Protein AF-A0A957LAL0-F1 (afdb_monomer)

Structure (mmCIF, N/CA/C/O backbone):
data_AF-A0A957LAL0-F1
#
_entry.id   AF-A0A957LAL0-F1
#
loop_
_atom_site.group_PDB
_atom_site.id
_atom_site.type_symbol
_atom_site.label_atom_id
_atom_site.label_alt_id
_atom_site.label_comp_id
_atom_site.label_asym_id
_atom_site.label_entity_id
_atom_site.label_seq_id
_atom_site.pdbx_PDB_ins_code
_atom_site.Cartn_x
_atom_site.Cartn_y
_atom_site.Cartn_z
_atom_site.occupancy
_atom_site.B_iso_or_equiv
_atom_site.auth_seq_id
_atom_site.auth_comp_id
_atom_site.auth_asym_id
_atom_site.auth_atom_id
_atom_site.pdbx_PDB_model_num
ATOM 1 N N . MET A 1 1 ? -12.249 -24.755 -11.167 1.00 63.69 1 MET A N 1
ATOM 2 C CA . MET A 1 1 ? -13.504 -24.025 -11.478 1.00 63.69 1 MET A CA 1
ATOM 3 C C . MET A 1 1 ? -13.591 -22.673 -10.771 1.00 63.69 1 MET A C 1
ATOM 5 O O . MET A 1 1 ? -13.976 -21.711 -11.420 1.00 63.69 1 MET A O 1
ATOM 9 N N . SER A 1 2 ? -13.193 -22.556 -9.497 1.00 78.25 2 SER A N 1
ATOM 10 C CA . SER A 1 2 ? -13.124 -21.271 -8.771 1.00 78.25 2 SER A CA 1
ATOM 11 C C . SER A 1 2 ? -12.153 -20.257 -9.392 1.00 78.25 2 SER A C 1
ATOM 13 O O . SER A 1 2 ? -12.502 -19.089 -9.528 1.00 78.25 2 SER A O 1
ATOM 15 N N . GLU A 1 3 ? -10.967 -20.696 -9.824 1.00 82.75 3 GLU A N 1
ATOM 16 C CA . GLU A 1 3 ? -9.965 -19.814 -10.447 1.00 82.75 3 GLU A CA 1
ATOM 17 C C . GLU A 1 3 ? -10.467 -19.182 -11.749 1.00 82.75 3 GLU A C 1
ATOM 19 O O . GLU A 1 3 ? -10.353 -17.976 -11.936 1.00 82.75 3 GLU A O 1
ATOM 24 N N . THR A 1 4 ? -11.106 -19.968 -12.619 1.00 87.44 4 THR A N 1
ATOM 25 C CA . THR A 1 4 ? -11.645 -19.484 -13.899 1.00 87.44 4 THR A CA 1
ATOM 26 C C . THR A 1 4 ? -12.719 -18.415 -13.692 1.00 87.44 4 THR A C 1
ATOM 28 O O . THR A 1 4 ? -12.719 -17.398 -14.381 1.00 87.44 4 THR A O 1
ATOM 31 N N . ILE A 1 5 ? -13.602 -18.608 -12.707 1.00 89.94 5 ILE A N 1
ATOM 32 C CA . ILE A 1 5 ? -14.638 -17.627 -12.354 1.00 89.94 5 ILE A CA 1
ATOM 33 C C . ILE A 1 5 ? -13.990 -16.340 -11.830 1.00 89.94 5 ILE A C 1
ATOM 35 O O . ILE A 1 5 ? -14.382 -15.251 -12.242 1.00 89.94 5 ILE A O 1
ATOM 39 N N . GLY A 1 6 ? -12.968 -16.451 -10.974 1.00 86.81 6 GLY A N 1
ATOM 40 C CA . GLY A 1 6 ? -12.226 -15.298 -10.459 1.00 86.81 6 GLY A CA 1
ATOM 41 C C . GLY A 1 6 ? -11.552 -14.482 -11.564 1.00 86.81 6 GLY A C 1
ATOM 42 O O . GLY A 1 6 ? -11.643 -13.256 -11.557 1.00 86.81 6 GLY A O 1
ATOM 43 N N . VAL A 1 7 ? -10.951 -15.150 -12.551 1.00 89.88 7 VAL A N 1
ATOM 44 C CA . VAL A 1 7 ? -10.330 -14.491 -13.712 1.00 89.88 7 VAL A CA 1
ATOM 45 C C . VAL A 1 7 ? -11.374 -13.761 -14.562 1.00 89.88 7 VAL A C 1
ATOM 47 O O . VAL A 1 7 ? -11.157 -12.608 -14.927 1.00 89.88 7 VAL A O 1
ATOM 50 N N . ILE A 1 8 ? -12.525 -14.385 -14.834 1.00 92.38 8 ILE A N 1
ATOM 51 C CA . ILE A 1 8 ? -13.606 -13.775 -15.631 1.00 92.38 8 ILE A CA 1
ATOM 52 C C . ILE A 1 8 ? -14.188 -12.548 -14.919 1.00 92.38 8 ILE A C 1
ATOM 54 O O . ILE A 1 8 ? -14.365 -11.495 -15.533 1.00 92.38 8 ILE A O 1
ATOM 58 N N . VAL A 1 9 ? -14.455 -12.663 -13.615 1.00 89.56 9 VAL A N 1
ATOM 59 C CA . VAL A 1 9 ? -14.964 -11.550 -12.803 1.00 89.56 9 VAL A CA 1
ATOM 60 C C . VAL A 1 9 ? -13.931 -10.429 -12.712 1.00 89.56 9 VAL A C 1
ATOM 62 O O . VAL A 1 9 ? -14.289 -9.262 -12.870 1.00 89.56 9 VAL A O 1
ATOM 65 N N . GLY A 1 10 ? -12.656 -10.770 -12.507 1.00 86.50 10 GLY A N 1
ATOM 66 C CA . GLY A 1 10 ? -11.553 -9.812 -12.481 1.00 86.50 10 GLY A CA 1
ATOM 67 C C . GLY A 1 10 ? -11.445 -9.036 -13.790 1.00 86.50 10 GLY A C 1
ATOM 68 O O . GLY A 1 10 ? -11.438 -7.809 -13.768 1.00 86.50 10 GLY A O 1
ATOM 69 N N . LEU A 1 11 ? -11.470 -9.735 -14.927 1.00 89.19 11 LEU A N 1
ATOM 70 C CA . LEU A 1 11 ? -11.440 -9.128 -16.257 1.00 89.19 11 LEU A CA 1
ATOM 71 C C . LEU A 1 11 ? -12.626 -8.175 -16.479 1.00 89.19 11 LEU A C 1
ATOM 73 O O . LEU A 1 11 ? -12.432 -7.043 -16.923 1.00 89.19 11 LEU A O 1
ATOM 77 N N . PHE A 1 12 ? -13.842 -8.597 -16.120 1.00 90.31 12 PHE A N 1
ATOM 78 C CA . PHE A 1 12 ? -15.033 -7.750 -16.215 1.00 90.31 12 PHE A CA 1
ATOM 79 C C . PHE A 1 12 ? -14.906 -6.477 -15.361 1.00 90.31 12 PHE A C 1
ATOM 81 O O . PHE A 1 12 ? -15.192 -5.376 -15.842 1.00 90.31 12 PHE A O 1
ATOM 88 N N . LEU A 1 13 ? -14.429 -6.602 -14.118 1.00 86.62 13 LEU A N 1
ATOM 89 C CA . LEU A 1 13 ? -14.209 -5.459 -13.228 1.00 86.62 13 LEU A CA 1
ATOM 90 C C . LEU A 1 13 ? -13.129 -4.515 -13.767 1.00 86.62 13 LEU A C 1
ATOM 92 O O . LEU A 1 13 ? -13.318 -3.299 -13.730 1.00 86.62 13 LEU A O 1
ATOM 96 N N . THR A 1 14 ? -12.029 -5.048 -14.304 1.00 87.94 14 THR A N 1
ATOM 97 C CA . THR A 1 14 ? -10.964 -4.250 -14.925 1.00 87.94 14 THR A CA 1
ATOM 98 C C . THR A 1 14 ? -11.507 -3.429 -16.092 1.00 87.94 14 THR A C 1
ATOM 100 O O . THR A 1 14 ? -11.259 -2.225 -16.143 1.00 87.94 14 THR A O 1
ATOM 103 N N . VAL A 1 15 ? -12.310 -4.028 -16.978 1.00 86.94 15 VAL A N 1
ATOM 104 C CA . VAL A 1 15 ? -12.972 -3.302 -18.078 1.00 86.94 15 VAL A CA 1
ATOM 105 C C . VAL A 1 15 ? -13.895 -2.202 -17.541 1.00 86.94 15 VAL A C 1
ATOM 107 O O . VAL A 1 15 ? -13.859 -1.074 -18.036 1.00 86.94 15 VAL A O 1
ATOM 110 N N . CYS A 1 16 ? -14.677 -2.484 -16.494 1.00 85.62 16 CYS A N 1
ATOM 111 C CA . CYS A 1 16 ? -15.557 -1.483 -15.886 1.00 85.62 16 CYS A CA 1
ATOM 112 C C . CYS A 1 16 ? -14.782 -0.284 -15.314 1.00 85.62 16 CYS A C 1
ATOM 114 O O . CYS A 1 16 ? -15.214 0.856 -15.486 1.00 85.62 16 CYS A O 1
ATOM 116 N N . VAL A 1 17 ? -13.631 -0.517 -14.674 1.00 85.88 17 VAL A N 1
ATOM 117 C CA . VAL A 1 17 ? -12.770 0.554 -14.141 1.00 85.88 17 VAL A CA 1
ATOM 118 C C . VAL A 1 17 ? -12.117 1.353 -15.275 1.00 85.88 17 VAL A C 1
ATOM 120 O O . VAL A 1 17 ? -12.155 2.583 -15.256 1.00 85.88 17 VAL A O 1
ATOM 123 N N . TYR A 1 18 ? -11.582 0.680 -16.299 1.00 84.19 18 TYR A N 1
ATOM 124 C CA . TYR A 1 18 ? -10.955 1.337 -17.455 1.00 84.19 18 TYR A CA 1
ATOM 125 C C . TYR A 1 18 ? -11.940 2.125 -18.328 1.00 84.19 18 TYR A C 1
ATOM 127 O O . TYR A 1 18 ? -11.529 3.058 -19.021 1.00 84.19 18 TYR A O 1
ATOM 135 N N . SER A 1 19 ? -13.245 1.835 -18.244 1.00 85.12 19 SER A N 1
ATOM 136 C CA . SER A 1 19 ? -14.289 2.624 -18.911 1.00 85.12 19 SER A CA 1
ATOM 137 C C . SER A 1 19 ? -14.293 4.105 -18.500 1.00 85.12 19 SER A C 1
ATOM 139 O O . SER A 1 19 ? -14.928 4.901 -19.191 1.00 85.12 19 SER A O 1
ATOM 141 N N . TYR A 1 20 ? -13.587 4.492 -17.431 1.00 78.44 20 TYR A N 1
ATOM 142 C CA . TYR A 1 20 ? -13.367 5.892 -17.060 1.00 78.44 20 TYR A CA 1
ATOM 143 C C . TYR A 1 20 ? -12.755 6.739 -18.193 1.00 78.44 20 TYR A C 1
ATOM 145 O O . TYR A 1 20 ? -13.098 7.911 -18.338 1.00 78.44 20 TYR A O 1
ATOM 153 N N . ILE A 1 21 ? -11.894 6.148 -19.033 1.00 79.50 21 ILE A N 1
ATOM 154 C CA . ILE A 1 21 ? -11.199 6.858 -20.125 1.00 79.50 21 ILE A CA 1
ATOM 155 C C . ILE A 1 21 ? -12.188 7.403 -21.172 1.00 79.50 21 ILE A C 1
ATOM 157 O O . ILE A 1 21 ? -11.937 8.436 -21.787 1.00 79.50 21 ILE A O 1
ATOM 161 N N . PHE A 1 22 ? -13.341 6.752 -21.341 1.00 73.19 22 PHE A N 1
ATOM 162 C CA . PHE A 1 22 ? -14.325 7.070 -22.379 1.00 73.19 22 PHE A CA 1
ATOM 163 C C . PHE A 1 22 ? -15.436 8.035 -21.923 1.00 73.19 22 PHE A C 1
ATOM 165 O O . PHE A 1 22 ? -16.456 8.121 -22.606 1.00 73.19 22 PHE A O 1
ATOM 172 N N . LYS A 1 23 ? -15.217 8.802 -20.834 1.00 62.94 23 LYS A N 1
ATOM 173 C CA . LYS A 1 23 ? -16.186 9.714 -20.172 1.00 62.94 23 LYS A CA 1
ATOM 174 C C . LYS A 1 23 ? -17.152 8.977 -19.225 1.00 62.94 23 LYS A C 1
ATOM 176 O O . LYS A 1 23 ? -17.329 7.771 -19.338 1.00 62.94 23 LYS A O 1
ATOM 181 N N . ASP A 1 24 ? -17.747 9.711 -18.273 1.00 61.75 24 ASP A N 1
ATOM 182 C CA . ASP A 1 24 ? -18.631 9.232 -17.187 1.00 61.75 24 ASP A CA 1
ATOM 183 C C . ASP A 1 24 ? -19.653 8.163 -17.628 1.00 61.75 24 ASP A C 1
ATOM 185 O O . ASP A 1 24 ? -20.775 8.474 -18.033 1.00 61.75 24 ASP A O 1
ATOM 189 N N . ASN A 1 25 ? -19.280 6.888 -17.508 1.00 77.69 25 ASN A N 1
ATOM 190 C CA . ASN A 1 25 ? -20.104 5.765 -17.940 1.00 77.69 25 ASN A CA 1
ATOM 191 C C . ASN A 1 25 ? -20.719 5.032 -16.737 1.00 77.69 25 ASN A C 1
ATOM 193 O O . ASN A 1 25 ? -20.126 4.967 -15.654 1.00 77.69 25 ASN A O 1
ATOM 197 N N . VAL A 1 26 ? -21.911 4.451 -16.912 1.00 82.19 26 VAL A N 1
ATOM 198 C CA . VAL A 1 26 ? -22.643 3.759 -15.827 1.00 82.19 26 VAL A CA 1
ATOM 199 C C . VAL A 1 26 ? -21.832 2.584 -15.268 1.00 82.19 26 VAL A C 1
ATOM 201 O O . VAL A 1 26 ? -21.840 2.356 -14.059 1.00 82.19 26 VAL A O 1
ATOM 204 N N . LEU A 1 27 ? -21.064 1.899 -16.122 1.00 82.75 27 LEU A N 1
ATOM 205 C CA . LEU A 1 27 ? -20.169 0.804 -15.729 1.00 82.75 27 LEU A CA 1
ATOM 206 C C . LEU A 1 27 ? -19.092 1.245 -14.731 1.00 82.75 27 LEU A C 1
ATOM 208 O O . LEU A 1 27 ? -18.849 0.555 -13.742 1.00 82.75 27 LEU A O 1
ATOM 212 N N . TYR A 1 28 ? -18.480 2.409 -14.951 1.00 84.44 28 TYR A N 1
ATOM 213 C CA . TYR A 1 28 ? -17.475 2.948 -14.036 1.00 84.44 28 TYR A CA 1
ATOM 214 C C . TYR A 1 28 ? -18.092 3.296 -12.676 1.00 84.44 28 TYR A C 1
ATOM 216 O O . TYR A 1 28 ? -17.565 2.916 -11.627 1.00 84.44 28 TYR A O 1
ATOM 224 N N . LYS A 1 29 ? -19.264 3.947 -12.682 1.00 84.12 29 LYS A N 1
ATOM 225 C CA . LYS A 1 29 ? -19.997 4.258 -11.445 1.00 84.12 29 LYS A CA 1
ATOM 226 C C . LYS A 1 29 ? -20.367 2.984 -10.691 1.00 84.12 29 LYS A C 1
ATOM 228 O O . LYS A 1 29 ? -20.181 2.941 -9.478 1.00 84.12 29 LYS A O 1
ATOM 233 N N . PHE A 1 30 ? -20.835 1.948 -11.384 1.00 88.69 30 PHE A N 1
ATOM 234 C CA . PHE A 1 30 ? -21.124 0.650 -10.778 1.00 88.69 30 PHE A CA 1
ATOM 235 C C . PHE A 1 30 ? -19.886 0.043 -10.105 1.00 88.69 30 PHE A C 1
ATOM 237 O O . PHE A 1 30 ? -19.964 -0.335 -8.937 1.00 88.69 30 PHE A O 1
ATOM 244 N N . ALA A 1 31 ? -18.737 0.024 -10.789 1.00 87.19 31 ALA A N 1
ATOM 245 C CA . ALA A 1 31 ? -17.493 -0.512 -10.235 1.00 87.19 31 ALA A CA 1
ATOM 246 C C . ALA A 1 31 ? -17.067 0.210 -8.947 1.00 87.19 31 ALA A C 1
ATOM 248 O O . ALA A 1 31 ? -16.691 -0.443 -7.975 1.00 87.19 31 ALA A O 1
ATOM 249 N N . ILE A 1 32 ? -17.190 1.540 -8.898 1.00 86.38 32 ILE A N 1
ATOM 250 C CA . ILE A 1 32 ? -16.883 2.315 -7.687 1.00 86.38 32 ILE A CA 1
ATOM 251 C C . ILE A 1 32 ? -17.848 1.994 -6.548 1.00 86.38 32 ILE A C 1
ATOM 253 O O . ILE A 1 32 ? -17.404 1.765 -5.424 1.00 86.38 32 ILE A O 1
ATOM 257 N N . HIS A 1 33 ? -19.157 1.966 -6.808 1.00 89.88 33 HIS A N 1
ATOM 258 C CA . HIS A 1 33 ? -20.137 1.662 -5.761 1.00 89.88 33 HIS A CA 1
ATOM 259 C C . HIS A 1 33 ? -19.957 0.241 -5.228 1.00 89.88 33 HIS A C 1
ATOM 261 O O . HIS A 1 33 ? -20.053 0.027 -4.021 1.00 89.88 33 HIS A O 1
ATOM 267 N N . LEU A 1 34 ? -19.636 -0.713 -6.105 1.00 92.56 34 LEU A N 1
ATOM 268 C CA . LEU A 1 34 ? -19.313 -2.080 -5.716 1.00 92.56 34 LEU A CA 1
ATOM 269 C C . LEU A 1 34 ? -18.046 -2.118 -4.855 1.00 92.56 34 LEU A C 1
ATOM 271 O O . LEU A 1 34 ? -18.075 -2.693 -3.772 1.00 92.56 34 LEU A O 1
ATOM 275 N N . LEU A 1 35 ? -16.962 -1.464 -5.279 1.00 88.00 35 LEU A N 1
ATOM 276 C CA . LEU A 1 35 ? -15.701 -1.415 -4.532 1.00 88.00 35 LEU A CA 1
ATOM 277 C C . LEU A 1 35 ? -15.889 -0.831 -3.124 1.00 88.00 35 LEU A C 1
ATOM 279 O O . LEU A 1 35 ? -15.443 -1.419 -2.133 1.00 88.00 35 LEU A O 1
ATOM 283 N N . VAL A 1 36 ? -16.561 0.319 -3.034 1.00 88.81 36 VAL A N 1
ATOM 284 C CA . VAL A 1 36 ? -16.830 1.006 -1.764 1.00 88.81 36 VAL A CA 1
ATOM 285 C C . VAL A 1 36 ? -17.784 0.179 -0.900 1.00 88.81 36 VAL A C 1
ATOM 287 O O . VAL A 1 36 ? -17.533 0.013 0.293 1.00 88.81 36 VAL A O 1
ATOM 290 N N . GLY A 1 37 ? -18.834 -0.394 -1.492 1.00 91.75 37 GLY A N 1
ATOM 291 C CA . GLY A 1 37 ? -19.802 -1.242 -0.799 1.00 91.75 37 GLY A CA 1
ATOM 292 C C . GLY A 1 37 ? -19.176 -2.509 -0.217 1.00 91.75 37 GLY A C 1
ATOM 293 O O . GLY A 1 37 ? -19.388 -2.808 0.956 1.00 91.75 37 GLY A O 1
ATOM 294 N N . VAL A 1 38 ? -18.349 -3.217 -0.992 1.00 92.25 38 VAL A N 1
ATOM 295 C CA . VAL A 1 38 ? -17.642 -4.426 -0.534 1.00 92.25 38 VAL A CA 1
ATOM 296 C C . VAL A 1 38 ? -16.642 -4.085 0.568 1.00 92.25 38 VAL A C 1
ATOM 298 O O . VAL A 1 38 ? -16.571 -4.793 1.570 1.00 92.25 38 VAL A O 1
ATOM 301 N N . SER A 1 39 ? -15.921 -2.970 0.433 1.00 84.56 39 SER A N 1
ATOM 302 C CA . SER A 1 39 ? -14.978 -2.501 1.455 1.00 84.56 39 SER A CA 1
ATOM 303 C C . SER A 1 39 ? -15.692 -2.148 2.768 1.00 84.56 39 SER A C 1
ATOM 305 O O . SER A 1 39 ? -15.247 -2.554 3.844 1.00 84.56 39 SER A O 1
ATOM 307 N N . ALA A 1 40 ? -16.836 -1.459 2.695 1.00 84.94 40 ALA A N 1
ATOM 308 C CA . ALA A 1 40 ? -17.665 -1.142 3.858 1.00 84.94 40 ALA A CA 1
ATOM 309 C C . ALA A 1 40 ? -18.275 -2.401 4.498 1.00 84.94 40 ALA A C 1
ATOM 311 O O . ALA A 1 40 ? -18.259 -2.537 5.721 1.00 84.94 40 ALA A O 1
ATOM 312 N N . ALA A 1 41 ? -18.763 -3.345 3.688 1.00 89.50 41 ALA A N 1
ATOM 313 C CA . ALA A 1 41 ? -19.303 -4.615 4.166 1.00 89.50 41 ALA A CA 1
ATOM 314 C C . ALA A 1 41 ? -18.229 -5.460 4.866 1.00 89.50 41 ALA A C 1
ATOM 316 O O . ALA A 1 41 ? -18.469 -5.971 5.959 1.00 89.50 41 ALA A O 1
ATOM 317 N N . TYR A 1 42 ? -17.029 -5.559 4.287 1.00 87.62 42 TYR A N 1
ATOM 318 C CA . TYR A 1 42 ? -15.902 -6.251 4.908 1.00 87.62 42 TYR A CA 1
ATOM 319 C C . TYR A 1 42 ? -15.541 -5.624 6.259 1.00 87.62 42 TYR A C 1
ATOM 321 O O . TYR A 1 42 ? -15.464 -6.332 7.264 1.00 87.62 42 TYR A O 1
ATOM 329 N N . ALA A 1 43 ? -15.404 -4.295 6.313 1.00 79.12 43 ALA A N 1
ATOM 330 C CA . ALA A 1 43 ? -15.141 -3.583 7.560 1.00 79.12 43 ALA A CA 1
ATOM 331 C C . ALA A 1 43 ? -16.237 -3.843 8.610 1.00 79.12 43 ALA A C 1
ATOM 333 O O . ALA A 1 43 ? -15.923 -4.132 9.765 1.00 79.12 43 ALA A O 1
ATOM 334 N N . ALA A 1 44 ? -17.513 -3.815 8.214 1.00 80.25 44 ALA A N 1
ATOM 335 C CA . ALA A 1 44 ? -18.633 -4.113 9.103 1.00 80.25 44 ALA A CA 1
ATOM 336 C C . ALA A 1 44 ? -18.561 -5.545 9.658 1.00 80.25 44 ALA A C 1
ATOM 338 O O . ALA A 1 44 ? -18.702 -5.743 10.864 1.00 80.25 44 ALA A O 1
ATOM 339 N N . VAL A 1 45 ? -18.281 -6.541 8.813 1.00 87.50 45 VAL A N 1
ATOM 340 C CA . VAL A 1 45 ? -18.133 -7.943 9.241 1.00 87.50 45 VAL A CA 1
ATOM 341 C C . VAL A 1 45 ? -16.967 -8.106 10.213 1.00 87.50 45 VAL A C 1
ATOM 343 O O . VAL A 1 45 ? -17.114 -8.794 11.225 1.00 87.50 45 VAL A O 1
ATOM 346 N N . VAL A 1 46 ? -15.831 -7.457 9.946 1.00 83.00 46 VAL A N 1
ATOM 347 C CA . VAL A 1 46 ? -14.670 -7.470 10.847 1.00 83.00 46 VAL A CA 1
ATOM 348 C C . VAL A 1 46 ? -15.028 -6.852 12.196 1.00 83.00 46 VAL A C 1
ATOM 350 O O . VAL A 1 46 ? -14.722 -7.441 13.226 1.00 83.00 46 VAL A O 1
ATOM 353 N N . VAL A 1 47 ? -15.732 -5.719 12.230 1.00 77.50 47 VAL A N 1
ATOM 354 C CA . VAL A 1 47 ? -16.175 -5.109 13.496 1.00 77.50 47 VAL A CA 1
ATOM 355 C C . VAL A 1 47 ? -17.138 -6.032 14.245 1.00 77.50 47 VAL A C 1
ATOM 357 O O . VAL A 1 47 ? -16.982 -6.247 15.448 1.00 77.50 47 VAL A O 1
ATOM 360 N N . VAL A 1 48 ? -18.105 -6.632 13.549 1.00 78.31 48 VAL A N 1
ATOM 361 C CA . VAL A 1 48 ? -19.068 -7.547 14.174 1.00 78.31 48 VAL A CA 1
ATOM 362 C C . VAL A 1 48 ? -18.364 -8.770 14.763 1.00 78.31 48 VAL A C 1
ATOM 364 O O . VAL A 1 48 ? -18.629 -9.128 15.908 1.00 78.31 48 VAL A O 1
ATOM 367 N N . ARG A 1 49 ? -17.446 -9.399 14.023 1.00 81.81 49 ARG A N 1
ATOM 368 C CA . ARG A 1 49 ? -16.766 -10.627 14.468 1.00 81.81 49 ARG A CA 1
ATOM 369 C C . ARG A 1 49 ? -15.638 -10.383 15.462 1.00 81.81 49 ARG A C 1
ATOM 371 O O . ARG A 1 49 ? -15.481 -11.180 16.378 1.00 81.81 49 ARG A O 1
ATOM 378 N N . SER A 1 50 ? -14.863 -9.320 15.288 1.00 76.38 50 SER A N 1
ATOM 379 C CA . SER A 1 50 ? -13.654 -9.073 16.083 1.00 76.38 50 SER A CA 1
ATOM 380 C C . SER A 1 50 ? -13.900 -8.169 17.288 1.00 76.38 50 SER A C 1
ATOM 382 O O . SER A 1 50 ? -13.104 -8.192 18.221 1.00 76.38 50 SER A O 1
ATOM 384 N N . VAL A 1 51 ? -14.980 -7.379 17.289 1.00 72.81 51 VAL A N 1
ATOM 385 C CA . VAL A 1 51 ? -15.283 -6.433 18.376 1.00 72.81 51 VAL A CA 1
ATOM 386 C C . VAL A 1 51 ? -16.597 -6.790 19.064 1.00 72.81 51 VAL A C 1
ATOM 388 O O . VAL A 1 51 ? -16.604 -7.065 20.261 1.00 72.81 51 VAL A O 1
ATOM 391 N N . ILE A 1 52 ? -17.708 -6.826 18.322 1.00 71.50 52 ILE A N 1
ATOM 392 C CA . ILE A 1 52 ? -19.049 -6.974 18.915 1.00 71.50 52 ILE A CA 1
ATOM 393 C C . ILE A 1 52 ? -19.272 -8.391 19.461 1.00 71.50 52 ILE A C 1
ATOM 395 O O . ILE A 1 52 ? -19.719 -8.544 20.595 1.00 71.50 52 ILE A O 1
ATOM 399 N N . GLY A 1 53 ? -18.932 -9.428 18.691 1.00 75.75 53 GLY A N 1
ATOM 400 C CA . GLY A 1 53 ? -19.084 -10.829 19.097 1.00 75.75 53 GLY A CA 1
ATOM 401 C C . GLY A 1 53 ? -18.369 -11.147 20.417 1.00 75.75 53 GLY A C 1
ATOM 402 O O . GLY A 1 53 ? -19.025 -11.598 21.360 1.00 75.75 53 GLY A O 1
ATOM 403 N N . PRO A 1 54 ? -17.060 -10.850 20.539 1.00 70.56 54 PRO A N 1
ATOM 404 C CA . PRO A 1 54 ? -16.326 -11.012 21.787 1.00 70.56 54 PRO A CA 1
ATOM 405 C C . PRO A 1 54 ? -16.886 -10.147 22.918 1.00 70.56 54 PRO A C 1
ATOM 407 O O . PRO A 1 54 ? -16.964 -10.625 24.045 1.00 70.56 54 PRO A O 1
ATOM 410 N N . ALA A 1 55 ? -17.307 -8.904 22.660 1.00 68.75 55 ALA A N 1
ATOM 411 C CA . ALA A 1 55 ? -17.860 -8.034 23.701 1.00 68.75 55 ALA A CA 1
ATOM 412 C C . ALA A 1 55 ? -19.147 -8.609 24.324 1.00 68.75 55 ALA A C 1
ATOM 414 O O . ALA A 1 55 ? -19.290 -8.626 25.547 1.00 68.75 55 ALA A O 1
ATOM 415 N N . ILE A 1 56 ? -20.051 -9.150 23.499 1.00 66.81 56 ILE A N 1
ATOM 416 C CA . ILE A 1 56 ? -21.297 -9.782 23.962 1.00 66.81 56 ILE A CA 1
ATOM 417 C C . ILE A 1 56 ? -20.999 -11.083 24.716 1.00 66.81 56 ILE A C 1
ATOM 419 O O . ILE A 1 56 ? -21.563 -11.318 25.784 1.00 66.81 56 ILE A O 1
ATOM 423 N N . PHE A 1 57 ? -20.087 -11.914 24.201 1.00 67.38 57 PHE A N 1
ATOM 424 C CA . PHE A 1 57 ? -19.726 -13.180 24.845 1.00 67.38 57 PHE A CA 1
ATOM 425 C C . PHE A 1 57 ? -19.050 -12.966 26.208 1.00 67.38 57 PHE A C 1
ATOM 427 O O . PHE A 1 57 ? -19.386 -13.645 27.175 1.00 67.38 57 PHE A O 1
ATOM 434 N N . ASN A 1 58 ? -18.163 -11.972 26.318 1.00 67.06 58 ASN A N 1
ATOM 435 C CA . ASN A 1 58 ? -17.524 -11.594 27.584 1.00 67.06 58 ASN A CA 1
ATOM 436 C C . ASN A 1 58 ? -18.498 -10.944 28.583 1.00 67.06 58 ASN A C 1
ATOM 438 O O . ASN A 1 58 ? -18.253 -10.983 29.783 1.00 67.06 58 ASN A O 1
ATOM 442 N N . LEU A 1 59 ? -19.601 -10.350 28.116 1.00 62.53 59 LEU A N 1
ATOM 443 C CA . LEU A 1 59 ? -20.658 -9.833 28.991 1.00 62.53 59 LEU A CA 1
ATOM 444 C C . LEU A 1 59 ? -21.580 -10.956 29.503 1.00 62.53 59 LEU A C 1
ATOM 446 O O . LEU A 1 59 ? -22.101 -10.867 30.612 1.00 62.53 59 LEU A O 1
ATOM 450 N N . ALA A 1 60 ? -21.765 -12.014 28.706 1.00 66.94 60 ALA A N 1
ATOM 451 C CA . ALA A 1 60 ? -22.601 -13.169 29.038 1.00 66.94 60 ALA A CA 1
ATOM 452 C C . ALA A 1 60 ? -21.868 -14.254 29.858 1.00 66.94 60 ALA A C 1
ATOM 454 O O . ALA A 1 60 ? -22.513 -15.012 30.584 1.00 66.94 60 ALA A O 1
ATOM 455 N N . GLY A 1 61 ? -20.536 -14.342 29.761 1.00 58.41 61 GLY A N 1
ATOM 456 C CA . GLY A 1 61 ? -19.706 -15.345 30.437 1.00 58.41 61 GLY A CA 1
ATOM 457 C C . GLY A 1 61 ? -18.762 -14.739 31.478 1.00 58.41 61 GLY A C 1
ATOM 458 O O . GLY A 1 61 ? -18.009 -13.820 31.185 1.00 58.41 61 GLY A O 1
ATOM 459 N N . LYS A 1 62 ? -18.772 -15.289 32.700 1.00 55.38 62 LYS A N 1
ATOM 460 C CA . LYS A 1 62 ? -17.930 -14.904 33.848 1.00 55.38 62 LYS A CA 1
ATOM 461 C C . LYS A 1 62 ? -16.419 -14.999 33.551 1.00 55.38 62 LYS A C 1
ATOM 463 O O . LYS A 1 62 ? -15.785 -15.987 33.914 1.00 55.38 62 LYS A O 1
ATOM 468 N N . ALA A 1 63 ? -15.824 -13.960 32.973 1.00 52.22 63 ALA A N 1
ATOM 469 C CA . ALA A 1 63 ? -14.379 -13.736 32.986 1.00 52.22 63 ALA A CA 1
ATOM 470 C C . ALA A 1 63 ? -14.067 -12.457 33.791 1.00 52.22 63 ALA A C 1
ATOM 472 O O . ALA A 1 63 ? -14.703 -11.430 33.562 1.00 52.22 63 ALA A O 1
ATOM 473 N N . PRO A 1 64 ? -13.088 -12.465 34.718 1.00 54.88 64 PRO A N 1
ATOM 474 C CA . PRO A 1 64 ? -12.762 -11.310 35.561 1.00 54.88 64 PRO A CA 1
ATOM 475 C C . PRO A 1 64 ? -11.948 -10.228 34.826 1.00 54.88 64 PRO A C 1
ATOM 477 O O . PRO A 1 64 ? -11.339 -9.372 35.464 1.00 54.88 64 PRO A O 1
ATOM 480 N N . VAL A 1 65 ? -11.907 -10.243 33.490 1.00 52.75 65 VAL A N 1
ATOM 481 C CA . VAL A 1 65 ? -11.113 -9.292 32.710 1.00 52.75 65 VAL A CA 1
ATOM 482 C C . VAL A 1 65 ? -12.005 -8.149 32.233 1.00 52.75 65 VAL A C 1
ATOM 484 O O . VAL A 1 65 ? -12.624 -8.196 31.177 1.00 52.75 65 VAL A O 1
ATOM 487 N N . ASN A 1 66 ? -12.019 -7.102 33.057 1.00 57.91 66 ASN A N 1
ATOM 488 C CA . ASN A 1 66 ? -12.271 -5.708 32.700 1.00 57.91 66 ASN A CA 1
ATOM 489 C C . ASN A 1 66 ? -13.536 -5.426 31.875 1.00 57.91 66 ASN A C 1
ATOM 491 O O . ASN A 1 66 ? -13.475 -5.140 30.676 1.00 57.91 66 ASN A O 1
ATOM 495 N N . LEU A 1 67 ? -14.664 -5.307 32.586 1.00 53.25 67 LEU A N 1
ATOM 496 C CA . LEU A 1 67 ? -15.896 -4.656 32.116 1.00 53.25 67 LEU A CA 1
ATOM 497 C C . LEU A 1 67 ? -15.623 -3.357 31.321 1.00 53.25 67 LEU A C 1
ATOM 499 O O . LEU A 1 67 ? -16.308 -3.070 30.344 1.00 53.25 67 LEU A O 1
ATOM 503 N N . ALA A 1 68 ? -14.591 -2.595 31.703 1.00 55.62 68 ALA A N 1
ATOM 504 C CA . ALA A 1 68 ? -14.196 -1.339 31.066 1.00 55.62 68 ALA A CA 1
ATOM 505 C C . ALA A 1 68 ? -13.778 -1.475 29.586 1.00 55.62 68 ALA A C 1
ATOM 507 O O . ALA A 1 68 ? -14.082 -0.591 28.788 1.00 55.62 68 ALA A O 1
ATOM 508 N N . ILE A 1 69 ? -13.117 -2.574 29.199 1.00 56.59 69 ILE A N 1
ATOM 509 C CA . ILE A 1 69 ? -12.658 -2.794 27.813 1.00 56.59 69 ILE A CA 1
ATOM 510 C C . ILE A 1 69 ? -13.814 -3.306 26.939 1.00 56.59 69 ILE A C 1
ATOM 512 O O . ILE A 1 69 ? -13.912 -2.932 25.773 1.00 56.59 69 ILE A O 1
ATOM 516 N N . SER A 1 70 ? -14.731 -4.095 27.514 1.00 57.09 70 SER A N 1
ATOM 517 C CA . SER A 1 70 ? -15.924 -4.596 26.813 1.00 57.09 70 SER A CA 1
ATOM 518 C C . SER A 1 70 ? -16.980 -3.503 26.581 1.00 57.09 70 SER A C 1
ATOM 520 O O . SER A 1 70 ? -17.633 -3.471 25.538 1.00 57.09 70 SER A O 1
ATOM 522 N N . LEU A 1 71 ? -17.118 -2.551 27.515 1.00 58.25 71 LEU A N 1
ATOM 523 C CA . LEU A 1 71 ? -18.044 -1.422 27.363 1.00 58.25 71 LEU A CA 1
ATOM 524 C C . LEU A 1 71 ? -17.531 -0.343 26.404 1.00 58.25 71 LEU A C 1
ATOM 526 O O . LEU A 1 71 ? -18.350 0.345 25.802 1.00 58.25 71 LEU A O 1
ATOM 530 N N . ALA A 1 72 ? -16.214 -0.187 26.237 1.00 64.75 72 ALA A N 1
ATOM 531 C CA . ALA A 1 72 ? -15.622 0.866 25.411 1.00 64.75 72 ALA A CA 1
ATOM 532 C C . ALA A 1 72 ? -16.188 0.951 23.971 1.00 64.75 72 ALA A C 1
ATOM 534 O O . ALA A 1 72 ? -16.586 2.048 23.574 1.00 64.75 72 ALA A O 1
ATOM 535 N N . PRO A 1 73 ? -16.305 -0.143 23.186 1.00 60.75 73 PRO A N 1
ATOM 536 C CA . PRO A 1 73 ? -16.854 -0.069 21.828 1.00 60.75 73 PRO A CA 1
ATOM 537 C C . PRO A 1 73 ? -18.363 0.222 21.792 1.00 60.75 73 PRO A C 1
ATOM 539 O O . PRO A 1 73 ? -18.825 0.934 20.901 1.00 60.75 73 PRO A O 1
ATOM 542 N N . ILE A 1 74 ? -19.129 -0.261 22.776 1.00 62.7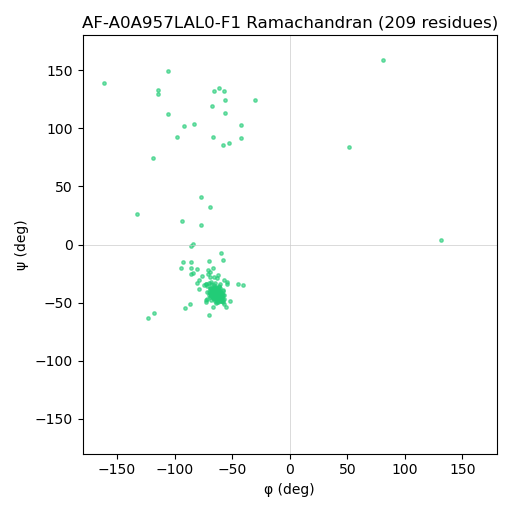2 74 ILE A N 1
ATOM 543 C CA . ILE A 1 74 ? -20.573 0.012 22.891 1.00 62.72 74 ILE A CA 1
ATOM 544 C C . ILE A 1 74 ? -20.799 1.478 23.276 1.00 62.72 74 ILE A C 1
ATOM 546 O O . ILE A 1 74 ? -21.659 2.146 22.701 1.00 62.72 74 ILE A O 1
ATOM 550 N N . PHE A 1 75 ? -19.984 2.004 24.193 1.00 62.19 75 PHE A N 1
ATOM 551 C CA . PHE A 1 75 ? -20.027 3.402 24.605 1.00 62.19 75 PHE A CA 1
ATOM 552 C C . PHE A 1 75 ? -19.641 4.326 23.447 1.00 62.19 75 PHE A C 1
ATOM 554 O O . PHE A 1 75 ? -20.342 5.301 23.207 1.00 62.19 75 PHE A O 1
ATOM 561 N N . LEU A 1 76 ? -18.598 4.000 22.674 1.00 58.16 76 LEU A N 1
ATOM 562 C CA . LEU A 1 76 ? -18.187 4.786 21.504 1.00 58.16 76 LEU A CA 1
ATOM 563 C C . LEU A 1 76 ? -19.260 4.783 20.396 1.00 58.16 76 LEU A C 1
ATOM 565 O O . LEU A 1 76 ? -19.526 5.825 19.797 1.00 58.16 76 LEU A O 1
ATOM 569 N N . GLY A 1 77 ? -19.901 3.632 20.153 1.00 62.84 77 GLY A N 1
ATOM 570 C CA . GLY A 1 77 ? -20.982 3.484 19.172 1.00 62.84 77 GLY A CA 1
ATOM 571 C C . GLY A 1 77 ? -22.264 4.224 19.566 1.00 62.84 77 GLY A C 1
ATOM 572 O O . GLY A 1 77 ? -22.839 4.942 18.747 1.00 62.84 77 GLY A O 1
ATOM 573 N N . LEU A 1 78 ? -22.675 4.129 20.834 1.00 60.16 78 LEU A N 1
ATOM 574 C CA . LEU A 1 78 ? -23.823 4.870 21.369 1.00 60.16 78 LEU A CA 1
ATOM 575 C C . LEU A 1 78 ? -23.561 6.381 21.372 1.00 60.16 78 LEU A C 1
ATOM 577 O O . LEU A 1 78 ? -24.444 7.186 21.080 1.00 60.16 78 LEU A O 1
ATOM 581 N N . PHE A 1 79 ? -22.320 6.765 21.653 1.00 56.91 79 PHE A N 1
ATOM 582 C CA . PHE A 1 79 ? -21.902 8.152 21.705 1.00 56.91 79 PHE A CA 1
ATOM 583 C C . PHE A 1 79 ? -21.849 8.816 20.307 1.00 56.91 79 PHE A C 1
ATOM 585 O O . PHE A 1 79 ? -22.065 10.024 20.176 1.00 56.91 79 PHE A O 1
ATOM 592 N N . LEU A 1 80 ? -21.662 8.030 19.241 1.00 56.31 80 LEU A N 1
ATOM 593 C CA . LEU A 1 80 ? -21.712 8.490 17.847 1.00 56.31 80 LEU A CA 1
ATOM 594 C C . LEU A 1 80 ? -23.149 8.627 17.297 1.00 56.31 80 LEU A C 1
ATOM 596 O O . LEU A 1 80 ? -23.371 9.395 16.361 1.00 56.31 80 LEU A O 1
ATOM 600 N N . LEU A 1 81 ? -24.127 7.949 17.909 1.00 59.50 81 LEU A N 1
ATOM 601 C CA . LEU A 1 81 ? -25.558 8.005 17.561 1.00 59.50 81 LEU A CA 1
ATOM 602 C C . LEU A 1 81 ? -26.321 9.189 18.189 1.00 59.50 81 LEU A C 1
ATOM 604 O O . LEU A 1 81 ? -27.524 9.337 17.967 1.00 59.50 81 LEU A O 1
ATOM 608 N N . LEU A 1 82 ? -25.655 10.051 18.966 1.00 58.00 82 LEU A N 1
ATOM 609 C CA . LEU A 1 82 ? -26.310 11.175 19.639 1.00 58.00 82 LEU A CA 1
ATOM 610 C C . LEU A 1 82 ? -26.853 12.227 18.641 1.00 58.00 82 LEU A C 1
ATOM 612 O O . LEU A 1 82 ? -26.117 12.680 17.756 1.00 58.00 82 LEU A O 1
ATOM 616 N N . PRO A 1 83 ? -28.116 12.685 18.798 1.00 53.69 83 PRO A N 1
ATOM 617 C CA . PRO A 1 83 ? -28.757 13.621 17.877 1.00 53.69 83 PRO A CA 1
ATOM 618 C C . PRO A 1 83 ? -27.978 14.929 17.702 1.00 53.69 83 PRO A C 1
ATOM 620 O O . PRO A 1 83 ? -27.624 15.615 18.663 1.00 53.69 83 PRO A O 1
ATOM 623 N N . ARG A 1 84 ? -27.785 15.327 16.438 1.00 53.00 84 ARG A N 1
ATOM 624 C CA . ARG A 1 84 ? -26.996 16.491 15.984 1.00 53.00 84 ARG A CA 1
ATOM 625 C C . ARG A 1 84 ? -27.469 17.859 16.523 1.00 53.00 84 ARG A C 1
ATOM 627 O O . ARG A 1 84 ? -26.772 18.849 16.326 1.00 53.00 84 ARG A O 1
ATOM 634 N N . HIS A 1 85 ? -28.612 17.926 17.209 1.00 50.09 85 HIS A N 1
ATOM 635 C CA . HIS A 1 85 ? -29.354 19.163 17.479 1.00 50.09 85 HIS A CA 1
ATOM 636 C C . HIS A 1 85 ? -28.902 19.949 18.738 1.00 50.09 85 HIS A C 1
ATOM 638 O O . HIS A 1 85 ? -29.237 21.124 18.880 1.00 50.09 85 HIS A O 1
ATOM 644 N N . ARG A 1 86 ? -28.127 19.381 19.673 1.00 53.50 86 ARG A N 1
ATOM 645 C CA . ARG A 1 86 ? -27.747 20.093 20.918 1.00 53.50 86 ARG A CA 1
ATOM 646 C C . ARG A 1 86 ? -26.283 20.556 20.899 1.00 53.50 86 ARG A C 1
ATOM 648 O O . ARG A 1 86 ? -25.370 19.744 21.003 1.00 53.50 86 ARG A O 1
ATOM 655 N N . SER A 1 87 ? -26.075 21.879 20.845 1.00 58.91 87 SER A N 1
ATOM 656 C CA . SER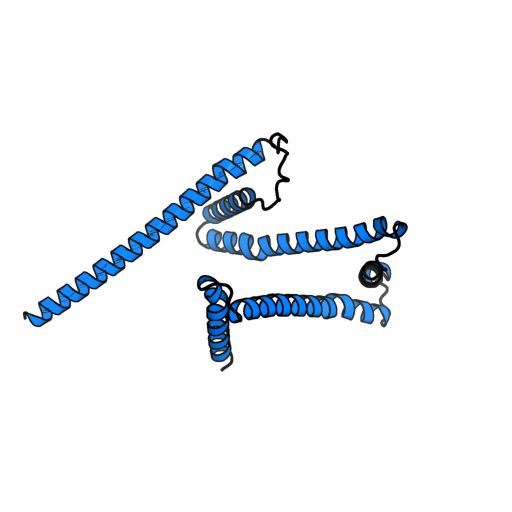 A 1 87 ? -24.754 22.546 20.795 1.00 58.91 87 SER A CA 1
ATOM 657 C C . SER A 1 87 ? -23.799 22.148 21.938 1.00 58.91 87 SER A C 1
ATOM 659 O O . SER A 1 87 ? -22.593 22.030 21.739 1.00 58.91 87 SER A O 1
ATOM 661 N N . SER A 1 88 ? -24.335 21.840 23.124 1.00 60.38 88 SER A N 1
ATOM 662 C CA . SER A 1 88 ? -23.546 21.453 24.305 1.00 60.38 88 SER A CA 1
ATOM 663 C C . SER A 1 88 ? -22.860 20.079 24.174 1.00 60.38 88 SER A C 1
ATOM 665 O O . SER A 1 88 ? -21.764 19.892 24.698 1.00 60.38 88 SER A O 1
ATOM 667 N N . LEU A 1 89 ? -23.418 19.141 23.393 1.00 57.41 89 LEU A N 1
ATOM 668 C CA . LEU A 1 89 ? -22.816 17.813 23.190 1.00 57.41 89 LEU A CA 1
ATOM 669 C C . LEU A 1 89 ? -21.763 17.784 22.069 1.00 57.41 89 LEU A C 1
ATOM 671 O O . LEU A 1 89 ? -21.130 16.752 21.839 1.00 57.41 89 LEU A O 1
ATOM 675 N N . ASN A 1 90 ? -21.519 18.912 21.394 1.00 59.47 90 ASN A N 1
ATOM 676 C CA . ASN A 1 90 ? -20.556 18.991 20.298 1.00 59.47 90 ASN A CA 1
ATOM 677 C C . ASN A 1 90 ? -19.126 18.658 20.738 1.00 59.47 90 ASN A C 1
ATOM 679 O O . ASN A 1 90 ? -18.409 18.033 19.966 1.00 59.47 90 ASN A O 1
ATOM 683 N N . LYS A 1 91 ? -18.707 19.038 21.954 1.00 66.19 91 LYS A N 1
ATOM 684 C CA . LYS A 1 91 ? -17.325 18.824 22.419 1.00 66.19 91 LYS A CA 1
ATOM 685 C C . LYS A 1 91 ? -17.025 17.343 22.628 1.00 66.19 91 LYS A C 1
ATOM 687 O O . LYS A 1 91 ? -16.011 16.854 22.146 1.00 66.19 91 LYS A O 1
ATOM 692 N N . VAL A 1 92 ? -17.956 16.627 23.256 1.00 63.00 92 VAL A N 1
ATOM 693 C CA . VAL A 1 92 ? -17.821 15.187 23.462 1.00 63.00 92 VAL A CA 1
ATOM 694 C C . VAL A 1 92 ? -17.968 14.476 22.104 1.00 63.00 92 VAL A C 1
ATOM 696 O O . VAL A 1 92 ? -17.112 13.663 21.767 1.00 63.00 92 VAL A O 1
ATOM 699 N N . ARG A 1 93 ? -18.940 14.863 21.246 1.00 59.22 93 ARG A N 1
ATOM 700 C CA . ARG A 1 93 ? -19.129 14.303 19.882 1.00 59.22 93 ARG A CA 1
ATOM 701 C C . ARG A 1 93 ? -17.875 14.451 19.026 1.00 59.22 93 ARG A C 1
ATOM 703 O O . ARG A 1 93 ? -17.479 13.515 18.337 1.00 59.22 93 ARG A O 1
ATOM 710 N N . ASN A 1 94 ? -17.249 15.622 19.085 1.00 69.75 94 ASN A N 1
ATOM 711 C CA . ASN A 1 94 ? -16.027 15.915 18.352 1.00 69.75 94 ASN A CA 1
ATOM 712 C C . ASN A 1 94 ? -14.856 15.047 18.829 1.00 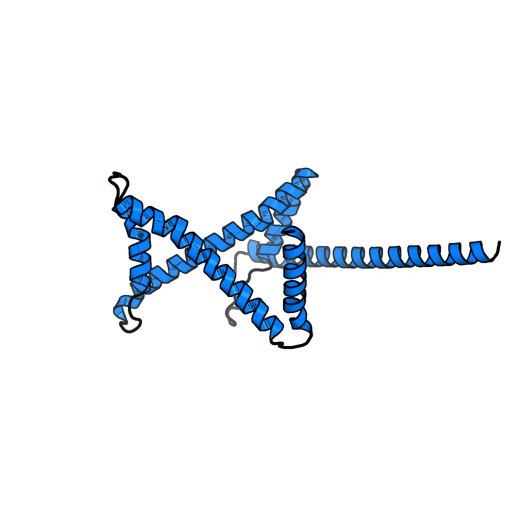69.75 94 ASN A C 1
ATOM 714 O O . ASN A 1 94 ? -14.056 14.634 18.001 1.00 69.75 94 ASN A O 1
ATOM 718 N N . SER A 1 95 ? -14.788 14.693 20.118 1.00 69.56 95 SER A N 1
ATOM 719 C CA . SER A 1 95 ? -13.817 13.710 20.612 1.00 69.56 95 SER A CA 1
ATOM 720 C C . SER A 1 95 ? -14.055 12.315 20.022 1.00 69.56 95 SER A C 1
ATOM 722 O O . SER A 1 95 ? -13.098 11.678 19.598 1.00 69.56 95 SER A O 1
ATOM 724 N N . GLY A 1 96 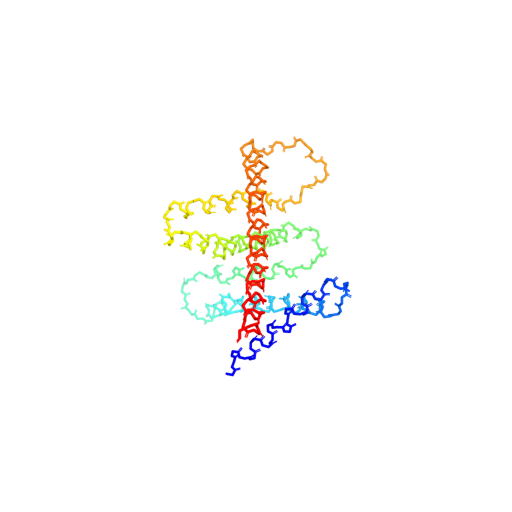? -15.309 11.860 19.908 1.00 69.50 96 GLY A N 1
ATOM 725 C CA . GLY A 1 96 ? -15.638 10.575 19.268 1.00 69.50 96 GLY A CA 1
ATOM 726 C C . GLY A 1 96 ? -15.260 10.528 17.782 1.00 69.50 96 GLY A C 1
ATOM 727 O O . GLY A 1 96 ? -14.643 9.569 17.323 1.00 69.50 96 GLY A O 1
ATOM 728 N N . VAL A 1 97 ? -15.553 11.599 17.039 1.00 69.44 97 VAL A N 1
ATOM 729 C CA . VAL A 1 97 ? -15.147 11.730 15.629 1.00 69.44 97 VAL A CA 1
ATOM 730 C C . VAL A 1 97 ? -13.625 11.841 15.497 1.00 69.44 97 VAL A C 1
ATOM 732 O O . VAL A 1 97 ? -13.053 11.207 14.617 1.00 69.44 97 VAL A O 1
ATOM 735 N N . ALA A 1 98 ? -12.950 12.580 16.382 1.00 75.38 98 ALA A N 1
ATOM 736 C CA . ALA A 1 98 ? -11.490 12.682 16.388 1.00 75.38 98 ALA A CA 1
ATOM 737 C C . ALA A 1 98 ? -10.819 11.328 16.664 1.00 75.38 98 ALA A C 1
ATOM 739 O O . ALA A 1 98 ? -9.826 11.005 16.018 1.00 75.38 98 ALA A O 1
ATOM 740 N N . ILE A 1 99 ? -11.384 10.513 17.562 1.00 73.94 99 ILE A N 1
ATOM 741 C CA . ILE A 1 99 ? -10.926 9.139 17.804 1.00 73.94 99 ILE A CA 1
ATOM 742 C C . ILE A 1 99 ? -11.142 8.279 16.554 1.00 73.94 99 ILE A C 1
ATOM 744 O O . ILE A 1 99 ? -10.218 7.584 16.144 1.00 73.94 99 ILE A O 1
ATOM 748 N N . LEU A 1 100 ? -12.307 8.356 15.901 1.00 72.31 100 LEU A N 1
ATOM 749 C CA . LEU A 1 100 ? -12.580 7.588 14.681 1.00 72.31 100 LEU A CA 1
ATOM 750 C C . LEU A 1 100 ? -11.625 7.964 13.536 1.00 72.31 100 LEU A C 1
ATOM 752 O O . LEU A 1 100 ? -11.086 7.084 12.869 1.00 72.31 100 LEU A O 1
ATOM 756 N N . VAL A 1 101 ? -11.379 9.261 13.337 1.00 75.31 101 VAL A N 1
ATOM 757 C CA . VAL A 1 101 ? -10.429 9.767 12.335 1.00 75.31 101 VAL A CA 1
ATOM 758 C C . VAL A 1 101 ? -8.995 9.386 12.702 1.00 75.31 101 VAL A C 1
ATOM 760 O O . VAL A 1 101 ? -8.244 8.967 11.827 1.00 75.31 101 VAL A O 1
ATOM 763 N N . GLY A 1 102 ? -8.618 9.468 13.980 1.00 81.00 102 GLY A N 1
ATOM 764 C CA . GLY A 1 102 ? -7.302 9.050 14.465 1.00 81.00 102 GLY A CA 1
ATOM 765 C C . GLY A 1 102 ? -7.049 7.556 14.255 1.00 81.00 102 GLY A C 1
ATOM 766 O O . GLY A 1 102 ? -6.002 7.181 13.732 1.00 81.00 102 GLY A O 1
ATOM 767 N N . ILE A 1 103 ? -8.028 6.705 14.581 1.00 80.88 103 ILE A N 1
ATOM 768 C CA . ILE A 1 103 ? -7.970 5.259 14.327 1.00 80.88 103 ILE A CA 1
ATOM 769 C C . ILE A 1 103 ? -7.927 4.989 12.820 1.00 80.88 103 ILE A C 1
ATOM 771 O O . ILE A 1 103 ? -7.091 4.210 12.374 1.00 80.88 103 ILE A O 1
ATOM 775 N N . GLY A 1 104 ? -8.765 5.655 12.021 1.00 79.00 104 GLY A N 1
ATOM 776 C CA . GLY A 1 104 ? -8.758 5.517 10.563 1.00 79.00 104 GLY A CA 1
ATOM 777 C C . GLY A 1 104 ? -7.411 5.895 9.941 1.00 79.00 104 GLY A C 1
ATOM 778 O O . GLY A 1 104 ? -6.887 5.154 9.111 1.00 79.00 104 GLY A O 1
ATOM 779 N N . ALA A 1 105 ? -6.806 6.996 10.394 1.00 81.00 105 ALA A N 1
ATOM 780 C CA . ALA A 1 105 ? -5.476 7.425 9.970 1.00 81.00 105 ALA A CA 1
ATOM 781 C C . ALA A 1 105 ? -4.386 6.429 10.396 1.00 81.00 105 ALA A C 1
ATOM 783 O O . ALA A 1 105 ? -3.507 6.111 9.596 1.00 81.00 105 ALA A O 1
ATOM 784 N N . ALA A 1 106 ? -4.461 5.895 11.619 1.00 83.38 106 ALA A N 1
ATOM 785 C CA . ALA A 1 106 ? -3.532 4.876 12.100 1.00 83.38 106 ALA A CA 1
ATOM 786 C C . ALA A 1 106 ? -3.644 3.573 11.292 1.00 83.38 106 ALA A C 1
ATOM 788 O O . ALA A 1 106 ? -2.626 3.033 10.865 1.00 83.38 106 ALA A O 1
ATOM 789 N N . VAL A 1 107 ? -4.862 3.095 11.018 1.00 83.88 107 VAL A N 1
ATOM 790 C CA . VAL A 1 107 ? -5.107 1.898 10.196 1.00 83.88 107 VAL A CA 1
ATOM 791 C C . VAL A 1 107 ? -4.604 2.105 8.769 1.00 83.88 107 VAL A C 1
ATOM 793 O O . VAL A 1 107 ? -3.947 1.218 8.231 1.00 83.88 107 VAL A O 1
ATOM 796 N N . ALA A 1 108 ? -4.845 3.273 8.169 1.00 81.75 108 ALA A N 1
ATOM 797 C CA . ALA A 1 108 ? -4.324 3.598 6.842 1.00 81.75 108 ALA A CA 1
ATOM 798 C C . ALA A 1 108 ? -2.786 3.625 6.816 1.00 81.75 108 ALA A C 1
ATOM 800 O O . ALA A 1 108 ? -2.178 3.076 5.900 1.00 81.75 108 ALA A O 1
ATOM 801 N N . LEU A 1 109 ? -2.150 4.210 7.836 1.00 84.00 109 LEU A N 1
ATOM 802 C CA . LEU A 1 109 ? -0.693 4.260 7.961 1.00 84.00 109 LEU A CA 1
ATOM 803 C C . LEU A 1 109 ? -0.086 2.863 8.146 1.00 84.00 109 LEU A C 1
ATOM 805 O O . LEU A 1 109 ? 0.863 2.512 7.448 1.00 84.00 109 LEU A O 1
ATOM 809 N N . ILE A 1 110 ? -0.655 2.041 9.031 1.00 85.75 110 ILE A N 1
ATOM 810 C CA . ILE A 1 110 ? -0.220 0.652 9.231 1.00 85.75 110 ILE A CA 1
ATOM 811 C C . ILE A 1 110 ? -0.442 -0.158 7.951 1.00 85.75 110 ILE A C 1
ATOM 813 O O . ILE A 1 110 ? 0.443 -0.907 7.547 1.00 85.75 110 ILE A O 1
ATOM 817 N N . GLY A 1 111 ? -1.580 0.029 7.278 1.00 84.94 111 GLY A N 1
ATOM 818 C CA . GLY A 1 111 ? -1.884 -0.604 5.997 1.00 84.94 111 GLY A CA 1
ATOM 819 C C . GLY A 1 111 ? -0.894 -0.215 4.900 1.00 84.94 111 GLY A C 1
ATOM 820 O O . GLY A 1 111 ? -0.454 -1.077 4.148 1.00 84.94 111 GLY A O 1
ATOM 821 N N . ALA A 1 112 ? -0.466 1.048 4.846 1.00 83.94 112 ALA A N 1
ATOM 822 C CA . ALA A 1 112 ? 0.581 1.487 3.930 1.00 83.94 112 ALA A CA 1
ATOM 823 C C . ALA A 1 112 ? 1.935 0.846 4.273 1.00 83.94 112 ALA A C 1
ATOM 825 O O . ALA A 1 112 ? 2.607 0.330 3.383 1.00 83.94 112 ALA A O 1
ATOM 826 N N . ILE A 1 113 ? 2.333 0.811 5.547 1.00 86.19 113 ILE A N 1
ATOM 827 C CA . ILE A 1 113 ? 3.607 0.203 5.961 1.00 86.19 113 ILE A CA 1
ATOM 828 C C . ILE A 1 113 ? 3.620 -1.303 5.670 1.00 86.19 113 ILE A C 1
ATOM 830 O O . ILE A 1 113 ? 4.547 -1.803 5.032 1.00 86.19 113 ILE A O 1
ATOM 834 N N . ALA A 1 114 ? 2.586 -2.022 6.102 1.00 87.44 114 ALA A N 1
ATOM 835 C CA . ALA A 1 114 ? 2.487 -3.468 5.944 1.00 87.44 114 ALA A CA 1
ATOM 836 C C . ALA A 1 114 ? 2.205 -3.889 4.496 1.00 87.44 114 ALA A C 1
ATOM 838 O O . ALA A 1 114 ? 2.697 -4.922 4.056 1.00 87.44 114 ALA A O 1
ATOM 839 N N . GLY A 1 115 ? 1.435 -3.095 3.752 1.00 84.75 115 GLY A N 1
ATOM 840 C CA . GLY A 1 115 ? 1.068 -3.387 2.369 1.00 84.75 115 GLY A CA 1
ATOM 841 C C . GLY A 1 115 ? 2.110 -2.951 1.340 1.00 84.75 115 GLY A C 1
ATOM 842 O O . GLY A 1 115 ? 2.149 -3.522 0.255 1.00 84.75 115 GLY A O 1
ATOM 843 N N . THR A 1 116 ? 2.955 -1.961 1.653 1.00 85.06 116 THR A N 1
ATOM 844 C CA . THR A 1 116 ? 3.940 -1.422 0.697 1.00 85.06 116 THR A CA 1
ATOM 845 C C . THR A 1 116 ? 5.372 -1.497 1.222 1.00 85.06 116 THR A C 1
ATOM 847 O O . THR A 1 116 ? 6.175 -2.236 0.660 1.00 85.06 116 THR A O 1
ATOM 850 N N . LEU A 1 117 ? 5.702 -0.802 2.316 1.00 84.38 117 LEU A N 1
ATOM 851 C CA . LEU A 1 117 ? 7.087 -0.647 2.779 1.00 84.38 117 LEU A CA 1
ATOM 852 C C . LEU A 1 117 ? 7.741 -1.974 3.179 1.00 84.38 117 LEU A C 1
ATOM 854 O O . LEU A 1 117 ? 8.877 -2.232 2.781 1.00 84.38 117 LEU A O 1
ATOM 858 N N . ILE A 1 118 ? 7.044 -2.825 3.937 1.00 87.12 118 ILE A N 1
ATOM 859 C CA . ILE A 1 118 ? 7.594 -4.114 4.383 1.00 87.12 118 ILE A CA 1
ATOM 860 C C . ILE A 1 118 ? 7.821 -5.059 3.188 1.00 87.12 118 ILE A C 1
ATOM 862 O O . ILE A 1 118 ? 8.959 -5.506 3.015 1.00 87.12 118 ILE A O 1
ATOM 866 N N . PRO A 1 119 ? 6.823 -5.339 2.322 1.00 88.38 119 PRO A N 1
ATOM 867 C CA . PRO A 1 119 ? 7.030 -6.174 1.140 1.00 88.38 119 PRO A CA 1
ATOM 868 C C . PRO A 1 119 ? 8.112 -5.634 0.201 1.00 88.38 119 PRO A C 1
ATOM 870 O O . PRO A 1 119 ? 8.918 -6.410 -0.306 1.00 88.38 119 PRO A O 1
ATOM 873 N N . GLN A 1 120 ? 8.187 -4.314 0.001 1.00 84.81 120 GLN A N 1
ATOM 874 C CA . GLN A 1 120 ? 9.221 -3.701 -0.841 1.00 84.81 120 GLN A CA 1
ATOM 875 C C . GLN A 1 120 ? 10.623 -3.901 -0.261 1.00 84.81 120 GLN A C 1
ATOM 877 O O . GLN A 1 120 ? 11.524 -4.353 -0.966 1.00 84.81 120 GLN A O 1
ATOM 882 N N . THR A 1 121 ? 10.797 -3.624 1.032 1.00 88.12 121 THR A N 1
ATOM 883 C CA . THR A 1 121 ? 12.101 -3.728 1.704 1.00 88.12 121 THR A CA 1
ATOM 884 C C . THR A 1 121 ? 12.568 -5.180 1.794 1.00 88.12 121 THR A C 1
ATOM 886 O O . THR A 1 121 ? 13.745 -5.465 1.586 1.00 88.12 121 THR A O 1
ATOM 889 N N . THR A 1 122 ? 11.653 -6.115 2.067 1.00 88.25 122 THR A N 1
ATOM 890 C CA . THR A 1 122 ? 11.961 -7.556 2.121 1.00 88.25 122 THR A CA 1
ATOM 891 C C . THR A 1 122 ? 12.295 -8.119 0.742 1.00 88.25 122 THR A C 1
ATOM 893 O O . THR A 1 122 ? 13.281 -8.840 0.609 1.00 88.25 122 THR A O 1
ATOM 896 N N . SER A 1 123 ? 11.554 -7.726 -0.299 1.00 86.62 123 SER A N 1
ATOM 897 C CA . SER A 1 123 ? 11.840 -8.137 -1.681 1.00 86.62 123 SER A CA 1
ATOM 898 C C . SER A 1 123 ? 13.182 -7.591 -2.176 1.00 86.62 123 SER A C 1
ATOM 900 O O . SER A 1 123 ? 13.952 -8.317 -2.799 1.00 86.62 123 SER A O 1
ATOM 902 N N . ALA A 1 124 ? 13.509 -6.334 -1.861 1.00 85.75 124 ALA A N 1
ATOM 903 C CA . ALA A 1 124 ? 14.810 -5.751 -2.190 1.00 85.75 124 ALA A CA 1
ATOM 904 C C . ALA A 1 124 ? 15.953 -6.381 -1.370 1.00 85.75 124 ALA A C 1
ATOM 906 O O . ALA A 1 124 ? 17.040 -6.626 -1.895 1.00 85.75 124 ALA A O 1
ATOM 907 N N . GLY A 1 125 ? 15.699 -6.693 -0.096 1.00 85.06 125 GLY A N 1
ATOM 908 C CA . GLY A 1 125 ? 16.649 -7.354 0.800 1.00 85.06 125 GLY A CA 1
ATOM 909 C C . GLY A 1 125 ? 16.998 -8.783 0.403 1.00 85.06 125 GLY A C 1
ATOM 910 O O . GLY A 1 125 ? 18.117 -9.214 0.666 1.00 85.06 125 GLY A O 1
ATOM 911 N N . ALA A 1 126 ? 16.091 -9.482 -0.284 1.00 85.31 126 ALA A N 1
ATOM 912 C CA . ALA A 1 126 ? 16.374 -10.792 -0.866 1.00 85.31 126 ALA A CA 1
ATOM 913 C C . ALA A 1 126 ? 17.484 -10.738 -1.934 1.00 85.31 126 ALA A C 1
ATOM 915 O O . ALA A 1 126 ? 18.176 -11.729 -2.145 1.00 85.31 126 ALA A O 1
ATOM 916 N N . ILE A 1 127 ? 17.670 -9.583 -2.584 1.00 82.56 127 ILE A N 1
ATOM 917 C CA . ILE A 1 127 ? 18.732 -9.358 -3.571 1.00 82.56 127 ILE A CA 1
ATOM 918 C C . ILE A 1 127 ? 20.017 -8.899 -2.867 1.00 82.56 127 ILE A C 1
ATOM 920 O O . ILE A 1 127 ? 21.090 -9.447 -3.113 1.00 82.56 127 ILE A O 1
ATOM 924 N N . ASN A 1 128 ? 19.926 -7.878 -2.004 1.00 88.69 128 ASN A N 1
ATOM 925 C CA . ASN A 1 128 ? 21.054 -7.363 -1.223 1.00 88.69 128 ASN A CA 1
ATOM 926 C C . ASN A 1 128 ? 20.555 -6.539 -0.012 1.00 88.69 128 ASN A C 1
ATOM 928 O O . ASN A 1 128 ? 19.661 -5.703 -0.180 1.00 88.69 128 ASN A O 1
ATOM 932 N N . PRO A 1 129 ? 21.155 -6.662 1.190 1.00 85.81 129 PRO A N 1
ATOM 933 C CA . PRO A 1 129 ? 20.803 -5.825 2.345 1.00 85.81 129 PRO A CA 1
ATOM 934 C C . PRO A 1 129 ? 20.942 -4.311 2.094 1.00 85.81 129 PRO A C 1
ATOM 936 O O . PRO A 1 129 ? 20.169 -3.523 2.637 1.00 85.81 129 PRO A O 1
ATOM 939 N N . ILE A 1 130 ? 21.866 -3.880 1.232 1.00 86.75 130 ILE A N 1
ATOM 940 C CA . ILE A 1 130 ? 22.017 -2.469 0.836 1.00 86.75 130 ILE A CA 1
ATOM 941 C C . ILE A 1 130 ? 20.814 -2.012 -0.003 1.00 86.75 130 ILE A C 1
ATOM 943 O O . ILE A 1 130 ? 20.332 -0.892 0.162 1.00 86.75 130 ILE A O 1
ATOM 947 N N . ALA A 1 131 ? 20.281 -2.888 -0.860 1.00 84.56 131 ALA A N 1
ATOM 948 C CA . ALA A 1 131 ? 19.100 -2.594 -1.668 1.00 84.56 131 ALA A CA 1
ATOM 949 C C . ALA A 1 131 ? 17.836 -2.465 -0.802 1.00 84.56 131 ALA A C 1
ATOM 951 O O . ALA A 1 131 ? 16.995 -1.609 -1.080 1.00 84.56 131 ALA A O 1
ATOM 952 N N . ALA A 1 132 ? 17.727 -3.234 0.288 1.00 85.19 132 ALA A N 1
ATOM 953 C CA . ALA A 1 132 ? 16.666 -3.048 1.279 1.00 85.19 132 ALA A CA 1
ATOM 954 C C . ALA A 1 132 ? 16.685 -1.628 1.857 1.00 85.19 132 ALA A C 1
ATOM 956 O O . ALA A 1 132 ? 15.674 -0.929 1.817 1.00 85.19 132 ALA A O 1
ATOM 957 N N . ILE A 1 133 ? 17.849 -1.170 2.322 1.00 85.38 133 ILE A N 1
ATOM 958 C CA . ILE A 1 133 ? 18.000 0.162 2.923 1.00 85.38 133 ILE A CA 1
ATOM 959 C C . ILE A 1 133 ? 17.689 1.253 1.896 1.00 85.38 133 ILE A C 1
ATOM 961 O O . ILE A 1 133 ? 16.951 2.195 2.187 1.00 85.38 133 ILE A O 1
ATOM 965 N N . LEU A 1 134 ? 18.215 1.108 0.680 1.00 85.00 134 LEU A N 1
ATOM 966 C CA . LEU A 1 134 ? 18.044 2.094 -0.377 1.00 85.00 134 LEU A CA 1
ATOM 967 C C . LEU A 1 134 ? 16.588 2.178 -0.868 1.00 85.00 134 LEU A C 1
ATOM 969 O O . LEU A 1 134 ? 16.067 3.277 -1.055 1.00 85.00 134 LEU A O 1
ATOM 973 N N . SER A 1 135 ? 15.906 1.038 -1.017 1.00 83.62 135 SER A N 1
ATOM 974 C CA . SER A 1 135 ? 14.485 0.991 -1.392 1.00 83.62 135 SER A CA 1
ATOM 975 C C . SER A 1 135 ? 13.591 1.610 -0.317 1.00 83.62 135 SER A C 1
ATOM 977 O O . SER A 1 135 ? 12.764 2.462 -0.636 1.00 83.62 135 SER A O 1
ATOM 979 N N . ALA A 1 136 ? 13.817 1.283 0.960 1.00 83.94 136 ALA A N 1
ATOM 980 C CA . ALA A 1 136 ? 13.090 1.891 2.068 1.00 83.94 136 ALA A CA 1
ATOM 981 C C . ALA A 1 136 ? 13.300 3.412 2.097 1.00 83.94 136 ALA A C 1
ATOM 983 O O . ALA A 1 136 ? 12.338 4.170 2.233 1.00 83.94 136 ALA A O 1
ATOM 984 N N . PHE A 1 137 ? 14.543 3.866 1.907 1.00 83.44 137 PHE A N 1
ATOM 985 C CA . PHE A 1 137 ? 14.877 5.287 1.861 1.00 83.44 137 PHE A CA 1
ATOM 986 C C . PHE A 1 137 ? 14.152 6.010 0.719 1.00 83.44 137 PHE A C 1
ATOM 988 O O . PHE A 1 137 ? 13.497 7.028 0.954 1.00 83.44 137 PHE A O 1
ATOM 995 N N . PHE A 1 138 ? 14.193 5.467 -0.501 1.00 79.75 138 PHE A N 1
ATOM 996 C CA . PHE A 1 138 ? 13.506 6.061 -1.647 1.00 79.75 138 PHE A CA 1
ATOM 997 C C . PHE A 1 138 ? 11.985 6.076 -1.487 1.00 79.75 138 PHE A C 1
ATOM 999 O O . PHE A 1 138 ? 11.357 7.094 -1.803 1.00 79.75 138 PHE A O 1
ATOM 1006 N N . THR A 1 139 ? 11.384 5.009 -0.955 1.00 81.88 139 THR A N 1
ATOM 1007 C CA . THR A 1 139 ? 9.938 4.976 -0.709 1.00 81.88 139 THR A CA 1
ATOM 1008 C C . THR A 1 139 ? 9.542 6.007 0.347 1.00 81.88 139 THR A C 1
ATOM 1010 O O . THR A 1 139 ? 8.596 6.763 0.128 1.00 81.88 139 THR A O 1
ATOM 1013 N N . ILE A 1 140 ? 10.291 6.132 1.447 1.00 80.25 140 ILE A N 1
ATOM 1014 C CA . ILE A 1 140 ? 10.026 7.148 2.480 1.00 80.25 140 ILE A CA 1
ATOM 1015 C C . ILE A 1 140 ? 10.175 8.563 1.907 1.00 80.25 140 ILE A C 1
ATOM 1017 O O . ILE A 1 140 ? 9.287 9.393 2.102 1.00 80.25 140 ILE A O 1
ATOM 1021 N N . CYS A 1 141 ? 11.244 8.846 1.156 1.00 72.62 141 CYS A N 1
ATOM 1022 C CA . CYS A 1 141 ? 11.431 10.140 0.490 1.00 72.62 141 CYS A CA 1
ATOM 1023 C C . CYS A 1 141 ? 10.279 10.468 -0.470 1.00 72.62 141 CYS A C 1
ATOM 1025 O O . CYS A 1 141 ? 9.807 11.606 -0.505 1.00 72.62 141 CYS A O 1
ATOM 1027 N N . THR A 1 142 ? 9.788 9.474 -1.209 1.00 73.56 142 THR A N 1
ATOM 1028 C CA . THR A 1 142 ? 8.662 9.637 -2.138 1.00 73.56 142 THR A CA 1
ATOM 1029 C C . THR A 1 142 ? 7.351 9.901 -1.391 1.00 73.56 142 THR A C 1
ATOM 1031 O O . THR A 1 142 ? 6.608 10.811 -1.758 1.00 73.56 142 THR A O 1
ATOM 1034 N N . LEU A 1 143 ? 7.085 9.182 -0.295 1.00 74.00 143 LEU A N 1
ATOM 1035 C CA . LEU A 1 143 ? 5.919 9.428 0.563 1.00 74.00 143 LEU A CA 1
ATOM 1036 C C . LEU A 1 143 ? 5.961 10.821 1.210 1.00 74.00 143 LEU A C 1
ATOM 1038 O O . LEU A 1 143 ? 4.930 11.484 1.316 1.00 74.00 143 LEU A O 1
ATOM 1042 N N . LEU A 1 144 ? 7.148 11.293 1.604 1.00 68.94 144 LEU A N 1
ATOM 1043 C CA . LEU A 1 144 ? 7.335 12.646 2.135 1.00 68.94 144 LEU A CA 1
ATOM 1044 C C . LEU A 1 144 ? 7.122 13.734 1.073 1.00 68.94 144 LEU A C 1
ATOM 1046 O O . LEU A 1 144 ? 6.644 14.818 1.415 1.00 68.94 144 LEU A O 1
ATOM 1050 N N . TYR A 1 145 ? 7.442 13.459 -0.195 1.00 66.81 145 TYR A N 1
ATOM 1051 C CA . TYR A 1 145 ? 7.124 14.357 -1.308 1.00 66.81 145 TYR A CA 1
ATOM 1052 C C . TYR A 1 145 ? 5.618 14.428 -1.573 1.00 66.81 145 TYR A C 1
ATOM 1054 O O . TYR A 1 145 ? 5.060 15.523 -1.646 1.00 66.81 145 TYR A O 1
ATOM 1062 N N . PHE A 1 146 ? 4.937 13.280 -1.642 1.00 65.25 146 PHE A N 1
ATOM 1063 C CA . PHE A 1 146 ? 3.490 13.190 -1.872 1.00 65.25 146 PHE A CA 1
ATOM 1064 C C . PHE A 1 146 ? 2.655 13.511 -0.627 1.00 65.25 146 PHE A C 1
ATOM 1066 O O . PHE A 1 146 ? 1.637 12.870 -0.356 1.00 65.25 146 PHE A O 1
ATOM 1073 N N . ARG A 1 147 ? 3.044 14.528 0.146 1.00 64.44 147 ARG A N 1
ATOM 1074 C CA . ARG A 1 147 ? 2.269 14.950 1.310 1.00 64.44 147 ARG A CA 1
ATOM 1075 C C . ARG A 1 147 ? 0.927 15.534 0.848 1.00 64.44 147 ARG A C 1
ATOM 1077 O O . ARG A 1 147 ? 0.809 16.733 0.619 1.00 64.44 147 ARG A O 1
ATOM 1084 N N . PHE A 1 148 ? -0.097 14.681 0.790 1.00 53.50 148 PHE A N 1
ATOM 1085 C CA . PHE A 1 148 ? -1.519 14.985 0.558 1.00 53.50 148 PHE A CA 1
ATOM 1086 C C . PHE A 1 148 ? -2.169 15.735 1.738 1.00 53.50 148 PHE A C 1
ATOM 1088 O O . PHE A 1 148 ? -3.350 15.577 2.037 1.00 53.50 148 PHE A O 1
ATOM 1095 N N . VAL A 1 149 ? -1.409 16.576 2.441 1.00 48.69 149 VAL A N 1
ATOM 1096 C CA . VAL A 1 149 ? -2.009 17.560 3.338 1.00 48.69 149 VAL A CA 1
ATOM 1097 C C . VAL A 1 149 ? -2.380 18.726 2.446 1.00 48.69 149 VAL A C 1
ATOM 1099 O O . VAL A 1 149 ? -1.494 19.461 2.010 1.00 48.69 149 VAL A O 1
ATOM 1102 N N . ILE A 1 150 ? -3.677 18.840 2.150 1.00 43.97 150 ILE A N 1
ATOM 1103 C CA . ILE A 1 150 ? -4.304 20.007 1.528 1.00 43.97 150 ILE A CA 1
ATOM 1104 C C . ILE A 1 150 ? -3.696 21.235 2.207 1.00 43.97 150 ILE A C 1
ATOM 1106 O O . ILE A 1 150 ? -3.994 21.519 3.367 1.00 43.97 150 ILE A O 1
ATOM 1110 N N . ARG A 1 151 ? -2.762 21.910 1.527 1.00 49.91 151 ARG A N 1
ATOM 1111 C CA . ARG A 1 151 ? -2.249 23.186 2.013 1.00 49.91 151 ARG A CA 1
ATOM 1112 C C . ARG A 1 151 ? -3.429 24.144 1.905 1.00 49.91 151 ARG A C 1
ATOM 1114 O O . ARG A 1 151 ? -3.941 24.297 0.794 1.00 49.91 151 ARG A O 1
ATOM 1121 N N . PRO A 1 152 ? -3.904 24.744 3.008 1.00 43.09 152 PRO A N 1
ATOM 1122 C CA . PRO A 1 152 ? -4.881 25.808 2.885 1.00 43.09 152 PRO A CA 1
ATOM 1123 C C . PRO A 1 152 ? -4.267 26.885 1.985 1.00 43.09 152 PRO A C 1
ATOM 1125 O O . PRO A 1 152 ? -3.139 27.328 2.219 1.00 43.09 152 PRO A O 1
ATOM 1128 N N . LEU A 1 153 ? -4.973 27.239 0.906 1.00 41.53 153 LEU A N 1
ATOM 1129 C CA . LEU A 1 153 ? -4.593 28.366 0.061 1.00 41.53 153 LEU A CA 1
ATOM 1130 C C . LEU A 1 153 ? -4.503 29.600 0.969 1.00 41.53 153 LEU A C 1
ATOM 1132 O O . LEU A 1 153 ? -5.512 30.011 1.534 1.00 41.53 153 LEU A O 1
ATOM 1136 N N . GLY A 1 154 ? -3.297 30.147 1.147 1.00 49.59 154 GLY A N 1
ATOM 1137 C CA . GLY A 1 154 ? -3.087 31.384 1.907 1.00 49.59 154 GLY A CA 1
ATOM 1138 C C . GLY A 1 154 ? -1.979 31.380 2.964 1.00 49.59 154 GLY A C 1
ATOM 1139 O O . GLY A 1 154 ? -1.821 32.384 3.646 1.00 49.59 154 GLY A O 1
ATOM 1140 N N . THR A 1 155 ? -1.191 30.313 3.131 1.00 48.38 155 THR A N 1
ATOM 1141 C CA . THR A 1 155 ? -0.029 30.335 4.048 1.00 48.38 155 THR A CA 1
ATOM 1142 C C . THR A 1 155 ? 1.270 30.083 3.289 1.00 48.38 155 THR A C 1
ATOM 1144 O O . THR A 1 155 ? 1.855 29.006 3.346 1.00 48.38 155 THR A O 1
ATOM 1147 N N . GLU A 1 156 ? 1.712 31.098 2.548 1.00 51.47 156 GLU A N 1
ATOM 1148 C CA . GLU A 1 156 ? 2.942 31.058 1.745 1.00 51.47 156 GLU A CA 1
ATOM 1149 C C . GLU A 1 156 ? 4.224 31.047 2.605 1.00 51.47 156 GLU A C 1
ATOM 1151 O O . GLU A 1 156 ? 5.279 30.670 2.117 1.00 51.47 156 GLU A O 1
ATOM 1156 N N . ASN A 1 157 ? 4.131 31.354 3.909 1.00 47.44 157 ASN A N 1
ATOM 1157 C CA . ASN A 1 157 ? 5.298 31.614 4.767 1.00 47.44 157 ASN A CA 1
ATOM 1158 C C . ASN A 1 157 ? 5.308 30.882 6.124 1.00 47.44 157 ASN A C 1
ATOM 1160 O O . ASN A 1 157 ? 5.921 31.359 7.074 1.00 47.44 157 ASN A O 1
ATOM 1164 N N . SER A 1 158 ? 4.646 29.728 6.270 1.00 48.66 158 SER A N 1
ATOM 1165 C CA . SER A 1 158 ? 4.862 28.896 7.469 1.00 48.66 158 SER A CA 1
ATOM 1166 C C . SER A 1 158 ? 5.965 27.876 7.221 1.00 48.66 158 SER A C 1
ATOM 1168 O O . SER A 1 158 ? 5.761 26.849 6.568 1.00 48.66 158 SER A O 1
ATOM 1170 N N . GLU A 1 159 ? 7.139 28.200 7.758 1.00 52.53 159 GLU A N 1
ATOM 1171 C CA . GLU A 1 159 ? 8.340 27.377 7.827 1.00 52.53 159 GLU A CA 1
ATOM 1172 C C . GLU A 1 159 ? 8.057 25.993 8.440 1.00 52.53 159 GLU A C 1
ATOM 1174 O O . GLU A 1 159 ? 8.224 25.749 9.633 1.00 52.53 159 GLU A O 1
ATOM 1179 N N . GLY A 1 160 ? 7.660 25.028 7.611 1.00 52.28 160 GLY A N 1
ATOM 1180 C CA . GLY A 1 160 ? 7.902 23.625 7.941 1.00 52.28 160 GLY A CA 1
ATOM 1181 C C . GLY A 1 160 ? 9.414 23.407 8.040 1.00 52.28 160 GLY A C 1
ATOM 1182 O O . GLY A 1 160 ? 10.133 23.900 7.172 1.00 52.28 160 GLY A O 1
ATOM 1183 N N . SER A 1 161 ? 9.882 22.703 9.082 1.00 56.19 161 SER A N 1
ATOM 1184 C CA . SER A 1 161 ? 11.299 22.406 9.377 1.00 56.19 161 SER A CA 1
ATOM 1185 C C . SER A 1 161 ? 12.162 22.305 8.109 1.00 56.19 161 SER A C 1
ATOM 1187 O O . SER A 1 161 ? 11.845 21.515 7.219 1.00 56.19 161 SER A O 1
ATOM 1189 N N . ARG A 1 162 ? 13.251 23.090 8.013 1.00 56.69 162 ARG A N 1
ATOM 1190 C CA . ARG A 1 162 ? 14.159 23.177 6.840 1.00 56.69 162 ARG A CA 1
ATOM 1191 C C . ARG A 1 162 ? 14.546 21.810 6.261 1.00 56.69 162 ARG A C 1
ATOM 1193 O O . ARG A 1 162 ? 14.660 21.652 5.049 1.00 56.69 162 ARG A O 1
ATOM 1200 N N . ILE A 1 163 ? 14.676 20.810 7.128 1.00 57.34 163 ILE A N 1
ATOM 1201 C CA . ILE A 1 163 ? 15.009 19.429 6.771 1.00 57.34 163 ILE A CA 1
ATOM 1202 C C . ILE A 1 163 ? 13.878 18.778 5.953 1.00 57.34 163 ILE A C 1
ATOM 1204 O O . ILE A 1 163 ? 14.147 18.084 4.978 1.00 57.34 163 ILE A O 1
ATOM 1208 N N . GLN A 1 164 ? 12.611 19.046 6.282 1.00 55.28 164 GLN A N 1
ATOM 1209 C CA . GLN A 1 164 ? 11.442 18.511 5.572 1.00 55.28 164 GLN A CA 1
ATOM 1210 C C . GLN A 1 164 ? 11.239 19.147 4.192 1.00 55.28 164 GLN A C 1
ATOM 1212 O O . GLN A 1 164 ? 10.838 18.453 3.259 1.00 55.28 164 GLN A O 1
ATOM 1217 N N . GLN A 1 165 ? 11.524 20.443 4.038 1.00 59.28 165 GLN A N 1
ATOM 1218 C CA . GLN A 1 165 ? 11.427 21.105 2.732 1.00 59.28 165 GLN A CA 1
ATOM 1219 C C . GLN A 1 165 ? 12.525 20.617 1.779 1.00 59.28 165 GLN A C 1
ATOM 1221 O O . GLN A 1 165 ? 12.250 20.377 0.604 1.00 59.28 165 GLN A O 1
ATOM 1226 N N . PHE A 1 166 ? 13.738 20.397 2.296 1.00 57.69 166 PHE A N 1
ATOM 1227 C CA . PHE A 1 166 ? 14.874 19.931 1.503 1.00 57.69 166 PHE A CA 1
ATOM 1228 C C . PHE A 1 166 ? 14.748 18.450 1.100 1.00 57.69 166 PHE A C 1
ATOM 1230 O O . PHE A 1 166 ? 14.887 18.121 -0.080 1.00 57.69 166 PHE A O 1
ATOM 1237 N N . LEU A 1 167 ? 14.416 17.556 2.046 1.00 58.62 167 LEU A N 1
ATOM 1238 C CA . LEU A 1 167 ? 14.228 16.124 1.756 1.00 58.62 167 LEU A CA 1
ATOM 1239 C C . LEU A 1 167 ? 13.013 15.867 0.858 1.00 58.62 167 LEU A C 1
ATOM 1241 O O . LEU A 1 167 ? 13.089 15.054 -0.059 1.00 58.62 167 LEU A O 1
ATOM 1245 N N . GLY A 1 168 ? 11.893 16.549 1.104 1.00 58.59 168 GLY A N 1
ATOM 1246 C CA . GLY A 1 168 ? 10.680 16.351 0.317 1.00 58.59 168 GLY A CA 1
ATOM 1247 C C . GLY A 1 168 ? 10.826 16.904 -1.099 1.00 58.59 168 GLY A C 1
ATOM 1248 O O . GLY A 1 168 ? 10.735 16.156 -2.066 1.00 58.59 168 GLY A O 1
ATOM 1249 N N . ASN A 1 169 ? 11.072 18.211 -1.232 1.00 62.34 169 ASN A N 1
ATOM 1250 C CA . ASN A 1 169 ? 10.950 18.906 -2.516 1.00 62.34 169 ASN A CA 1
ATOM 1251 C C . ASN A 1 169 ? 12.100 18.610 -3.491 1.00 62.34 169 ASN A C 1
ATOM 1253 O O . ASN A 1 169 ? 11.868 18.532 -4.694 1.00 62.34 169 ASN A O 1
ATOM 1257 N N . THR A 1 170 ? 13.327 18.432 -2.996 1.00 66.12 170 THR A N 1
ATOM 1258 C CA . THR A 1 170 ? 14.493 18.210 -3.864 1.00 66.12 170 THR A CA 1
ATOM 1259 C C . THR A 1 170 ? 14.717 16.725 -4.110 1.00 66.12 170 THR A C 1
ATOM 1261 O O . THR A 1 170 ? 14.738 16.288 -5.259 1.00 66.12 170 THR A O 1
ATOM 1264 N N . ILE A 1 171 ? 14.835 15.931 -3.040 1.00 69.75 171 ILE A N 1
ATOM 1265 C CA . ILE A 1 171 ? 15.185 14.510 -3.160 1.00 69.75 171 ILE A CA 1
ATOM 1266 C C . ILE A 1 171 ? 13.998 13.718 -3.707 1.00 69.75 171 ILE A C 1
ATOM 1268 O O . ILE A 1 171 ? 14.158 13.010 -4.694 1.00 69.75 171 ILE A O 1
ATOM 1272 N N . GLY A 1 172 ? 12.794 13.882 -3.152 1.00 68.31 172 GLY A N 1
ATOM 1273 C CA . GLY A 1 172 ? 11.615 13.166 -3.650 1.00 68.31 172 GLY A CA 1
ATOM 1274 C C . GLY A 1 172 ? 11.280 13.485 -5.112 1.00 68.31 172 GLY A C 1
ATOM 1275 O O . GLY A 1 172 ? 11.021 12.576 -5.898 1.00 68.31 172 GLY A O 1
ATOM 1276 N N . ARG A 1 173 ? 11.391 14.755 -5.529 1.00 72.62 173 ARG A N 1
ATOM 1277 C CA . ARG A 1 173 ? 11.201 15.147 -6.936 1.00 72.62 173 ARG A CA 1
ATOM 1278 C C . ARG A 1 173 ? 12.284 14.572 -7.851 1.00 72.62 173 ARG A C 1
ATOM 1280 O O . ARG A 1 173 ? 11.960 14.123 -8.948 1.00 72.62 173 ARG A O 1
ATOM 1287 N N . ALA A 1 174 ? 13.546 14.563 -7.416 1.00 77.38 174 ALA A N 1
ATOM 1288 C CA . ALA A 1 174 ? 14.637 13.948 -8.170 1.00 77.38 174 ALA A CA 1
ATOM 1289 C C . ALA A 1 174 ? 14.421 12.437 -8.332 1.00 77.38 174 ALA A C 1
ATOM 1291 O O . A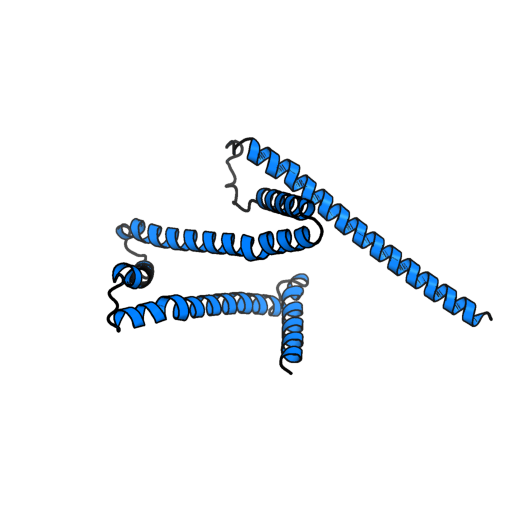LA A 1 174 ? 14.530 11.925 -9.441 1.00 77.38 174 ALA A O 1
ATOM 1292 N N . VAL A 1 175 ? 14.027 11.742 -7.263 1.00 80.06 175 VAL A N 1
ATOM 1293 C CA . VAL A 1 175 ? 13.720 10.303 -7.280 1.00 80.06 175 VAL A CA 1
ATOM 1294 C C . VAL A 1 175 ? 12.582 9.997 -8.245 1.00 80.06 175 VAL A C 1
ATOM 1296 O O . VAL A 1 175 ? 12.695 9.069 -9.042 1.00 80.06 175 VAL A O 1
ATOM 1299 N N . ILE A 1 176 ? 11.517 10.801 -8.236 1.00 79.62 176 ILE A N 1
ATOM 1300 C CA . ILE A 1 176 ? 10.393 10.652 -9.166 1.00 79.62 176 ILE A CA 1
ATOM 1301 C C . ILE A 1 176 ? 10.839 10.889 -10.614 1.00 79.62 176 ILE A C 1
ATOM 1303 O O . ILE A 1 176 ? 10.511 10.085 -11.483 1.00 79.62 176 ILE A O 1
ATOM 1307 N N . MET A 1 177 ? 11.613 11.947 -10.883 1.00 85.19 177 MET A N 1
ATOM 1308 C CA . MET A 1 177 ? 12.133 12.217 -12.231 1.00 85.19 177 MET A CA 1
ATOM 1309 C C . MET A 1 177 ? 13.042 11.092 -12.729 1.00 85.19 177 MET A C 1
ATOM 1311 O O . MET A 1 177 ? 12.904 10.666 -13.873 1.00 85.19 177 MET A O 1
ATOM 1315 N N . ILE A 1 178 ? 13.925 10.574 -11.872 1.00 87.44 178 ILE A N 1
ATOM 1316 C CA . ILE A 1 178 ? 14.797 9.443 -12.205 1.00 87.44 178 ILE A CA 1
ATOM 1317 C C . ILE A 1 178 ? 13.956 8.193 -12.464 1.00 87.44 178 ILE A C 1
ATOM 1319 O O . ILE A 1 178 ? 14.152 7.532 -13.477 1.00 87.44 178 ILE A O 1
ATOM 1323 N N . THR A 1 179 ? 12.986 7.893 -11.599 1.00 86.00 179 THR A N 1
ATOM 1324 C CA . THR A 1 179 ? 12.136 6.702 -11.736 1.00 86.00 179 THR A CA 1
ATOM 1325 C C . THR A 1 179 ? 11.326 6.752 -13.028 1.00 86.00 179 THR A C 1
ATOM 1327 O O . THR A 1 179 ? 11.364 5.803 -13.807 1.00 86.00 179 THR A O 1
ATOM 1330 N N . PHE A 1 180 ? 10.649 7.867 -13.318 1.00 87.75 180 PHE A N 1
ATOM 1331 C CA . PHE A 1 180 ? 9.928 8.027 -14.583 1.00 87.75 180 PHE A CA 1
ATOM 1332 C C . PHE A 1 180 ? 10.861 8.016 -15.796 1.00 87.75 180 PHE A C 1
ATOM 1334 O O . PHE A 1 180 ? 10.505 7.434 -16.818 1.00 87.75 180 PHE A O 1
ATOM 1341 N N . GLY A 1 181 ? 12.062 8.589 -15.680 1.00 92.81 181 GLY A N 1
ATOM 1342 C CA . GLY A 1 181 ? 13.081 8.525 -16.727 1.00 92.81 181 GLY A CA 1
ATOM 1343 C C . GLY A 1 181 ? 13.506 7.089 -17.037 1.00 92.81 181 GLY A C 1
ATOM 1344 O O . GLY A 1 181 ? 13.525 6.691 -18.200 1.00 92.81 181 GLY A O 1
ATOM 1345 N N . VAL A 1 182 ? 13.766 6.281 -16.005 1.00 94.50 182 VAL A N 1
ATOM 1346 C CA . VAL A 1 182 ? 14.114 4.859 -16.150 1.00 94.50 182 VAL A CA 1
ATOM 1347 C C . VAL A 1 182 ? 12.950 4.062 -16.739 1.00 94.50 182 VAL A C 1
ATOM 1349 O O . VAL A 1 182 ? 13.178 3.258 -17.641 1.00 94.50 182 VAL A O 1
ATOM 1352 N N . LEU A 1 183 ? 11.712 4.296 -16.289 1.00 93.06 183 LEU A N 1
ATOM 1353 C CA . LEU A 1 183 ? 10.515 3.634 -16.830 1.00 93.06 183 LEU A CA 1
ATOM 1354 C C . LEU A 1 183 ? 10.295 3.963 -18.314 1.00 93.06 183 LEU A C 1
ATOM 1356 O O . LEU A 1 183 ? 9.990 3.078 -19.115 1.00 93.06 183 LEU A O 1
ATOM 1360 N N . PHE A 1 184 ? 10.492 5.221 -18.708 1.00 93.44 184 PHE A N 1
ATOM 1361 C CA . PHE A 1 184 ? 10.399 5.628 -20.107 1.00 93.44 184 PHE A CA 1
ATOM 1362 C C . PHE A 1 184 ? 11.516 4.998 -20.952 1.00 93.44 184 PHE A C 1
ATOM 1364 O O . PHE A 1 184 ? 11.238 4.415 -21.999 1.00 93.44 184 PHE A O 1
ATOM 1371 N N . ALA A 1 185 ? 12.761 5.027 -20.468 1.00 95.19 185 ALA A N 1
ATOM 1372 C CA . ALA A 1 185 ? 13.901 4.418 -21.152 1.00 95.19 185 ALA A CA 1
ATOM 1373 C C . ALA A 1 185 ? 13.737 2.898 -21.323 1.00 95.19 185 ALA A C 1
ATOM 1375 O O . ALA A 1 185 ? 13.990 2.367 -22.403 1.00 95.19 185 ALA A O 1
ATOM 1376 N N . THR A 1 186 ? 13.257 2.195 -20.294 1.00 94.38 186 THR A N 1
ATOM 1377 C CA . THR A 1 186 ? 12.970 0.752 -20.380 1.00 94.38 186 THR A CA 1
ATOM 1378 C C . THR A 1 186 ? 11.827 0.450 -21.344 1.00 94.38 186 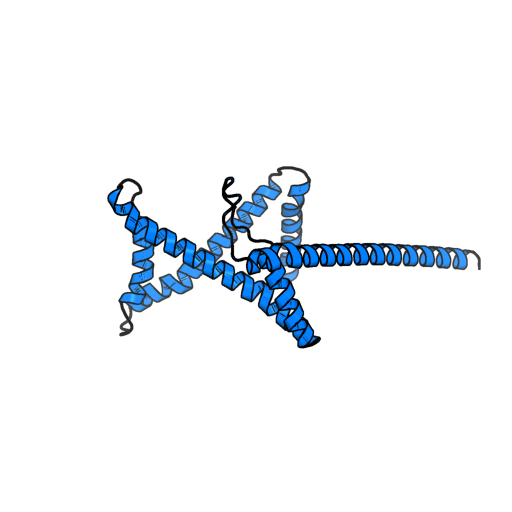THR A C 1
ATOM 1380 O O . THR A 1 186 ? 11.921 -0.506 -22.114 1.00 94.38 186 THR A O 1
ATOM 1383 N N . THR A 1 187 ? 10.785 1.283 -21.378 1.00 94.19 187 THR A N 1
ATOM 1384 C CA . THR A 1 187 ? 9.685 1.142 -22.346 1.00 94.19 187 THR A CA 1
ATOM 1385 C C . THR A 1 187 ? 10.172 1.339 -23.785 1.00 94.19 187 THR A C 1
ATOM 1387 O O . THR A 1 187 ? 9.841 0.539 -24.665 1.00 94.19 187 THR A O 1
ATOM 1390 N N . LEU A 1 188 ? 11.008 2.353 -24.034 1.00 95.88 188 LEU A N 1
ATOM 1391 C CA . LEU A 1 188 ? 11.627 2.573 -25.345 1.00 95.88 188 LEU A CA 1
ATOM 1392 C C . LEU A 1 188 ? 12.533 1.409 -25.747 1.00 95.88 188 LEU A C 1
ATOM 1394 O O . LEU A 1 188 ? 12.416 0.913 -26.864 1.00 95.88 188 LEU A O 1
ATOM 1398 N N . ASN A 1 189 ? 13.384 0.932 -24.836 1.00 97.12 189 ASN A N 1
ATOM 1399 C CA . ASN A 1 189 ? 14.259 -0.209 -25.101 1.00 97.12 189 ASN A CA 1
ATOM 1400 C C . ASN A 1 189 ? 13.453 -1.469 -25.452 1.00 97.12 189 ASN A C 1
ATOM 1402 O O . ASN A 1 189 ? 13.782 -2.178 -26.399 1.00 97.12 189 ASN A O 1
ATOM 1406 N N . THR A 1 190 ? 12.357 -1.715 -24.731 1.00 96.75 190 THR A N 1
ATOM 1407 C CA . THR A 1 190 ? 11.438 -2.829 -25.013 1.00 96.75 190 THR A CA 1
ATOM 1408 C C . THR A 1 190 ? 10.798 -2.678 -26.393 1.00 96.75 190 THR A C 1
ATOM 1410 O O . THR A 1 190 ? 10.759 -3.635 -27.160 1.00 96.75 190 THR A O 1
ATOM 1413 N N . SER A 1 191 ? 10.363 -1.467 -26.747 1.00 94.25 191 SER A N 1
ATOM 1414 C CA . SER A 1 191 ? 9.769 -1.176 -28.059 1.00 94.25 191 SER A CA 1
ATOM 1415 C C . SER A 1 191 ? 10.769 -1.385 -29.202 1.00 94.25 191 SER A C 1
ATOM 1417 O O . SER A 1 191 ? 10.432 -2.011 -30.204 1.00 94.25 191 SER A O 1
ATOM 1419 N N . LEU A 1 192 ? 12.015 -0.926 -29.036 1.00 96.50 192 LEU A N 1
ATOM 1420 C CA . LEU A 1 192 ? 13.092 -1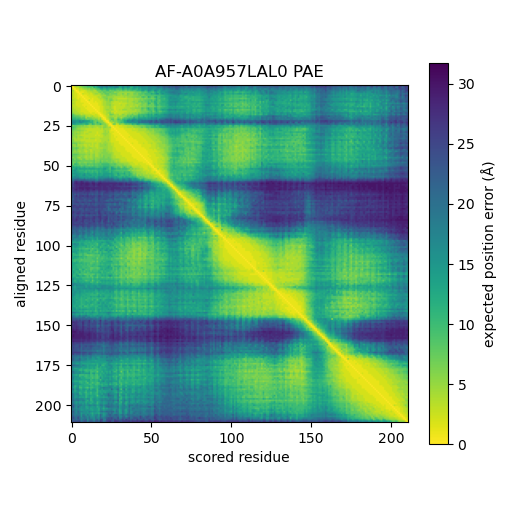.150 -30.004 1.00 96.50 192 LEU A CA 1
ATOM 1421 C C . LEU A 1 192 ? 13.452 -2.634 -30.121 1.00 96.50 192 LEU A C 1
ATOM 1423 O O . LEU A 1 192 ? 13.629 -3.127 -31.226 1.00 96.50 192 LEU A O 1
ATOM 1427 N N . THR A 1 193 ? 13.497 -3.361 -29.003 1.00 96.38 193 THR A N 1
ATOM 1428 C CA . THR A 1 193 ? 13.786 -4.805 -28.995 1.00 96.38 193 THR A CA 1
ATOM 1429 C C . THR A 1 193 ? 12.711 -5.584 -29.755 1.00 96.38 193 THR A C 1
ATOM 1431 O O . THR A 1 193 ? 13.034 -6.452 -30.563 1.00 96.38 193 THR A O 1
ATOM 1434 N N . LEU A 1 194 ? 11.431 -5.250 -29.545 1.00 96.12 194 LEU A N 1
ATOM 1435 C CA . LEU A 1 194 ? 10.317 -5.851 -30.282 1.00 96.12 194 LEU A CA 1
ATOM 1436 C C . LEU A 1 194 ? 10.373 -5.524 -31.778 1.00 96.12 194 LEU A C 1
ATOM 1438 O O . LEU A 1 194 ? 10.107 -6.403 -32.595 1.00 96.12 194 LEU A O 1
ATOM 1442 N N . LEU A 1 195 ? 10.746 -4.294 -32.142 1.00 94.62 195 LEU A N 1
ATOM 1443 C CA . LEU A 1 195 ? 10.918 -3.902 -33.540 1.00 94.62 195 LEU A CA 1
ATOM 1444 C C . LEU A 1 195 ? 12.041 -4.702 -34.210 1.00 94.62 195 LEU A C 1
ATOM 1446 O O . LEU A 1 195 ? 11.830 -5.253 -35.288 1.00 94.62 195 LEU A O 1
ATOM 1450 N N . THR A 1 196 ? 13.204 -4.815 -33.564 1.00 95.69 196 THR A N 1
ATOM 1451 C CA . THR A 1 196 ? 14.323 -5.619 -34.077 1.00 95.69 196 THR A CA 1
ATOM 1452 C C . THR A 1 196 ? 13.911 -7.079 -34.257 1.00 95.69 196 THR A C 1
ATOM 1454 O O . THR A 1 196 ? 14.129 -7.641 -35.325 1.00 95.69 196 THR A O 1
ATOM 1457 N N . ALA A 1 197 ? 13.218 -7.667 -33.276 1.00 95.44 197 ALA A N 1
ATOM 1458 C CA . ALA A 1 197 ? 12.728 -9.043 -33.370 1.00 95.44 197 ALA A CA 1
ATOM 1459 C C . ALA A 1 197 ? 11.754 -9.254 -34.548 1.00 95.44 197 ALA A C 1
ATOM 1461 O O . ALA A 1 197 ? 11.791 -10.294 -35.206 1.00 95.44 197 ALA A O 1
ATOM 1462 N N . GLN A 1 198 ? 10.894 -8.273 -34.844 1.00 93.81 198 GLN A N 1
ATOM 1463 C CA . GLN A 1 198 ? 10.008 -8.330 -36.011 1.00 93.81 198 GLN A CA 1
ATOM 1464 C C . GLN A 1 198 ? 10.777 -8.215 -37.332 1.00 93.81 198 GLN A C 1
ATOM 1466 O O . GLN A 1 198 ? 10.483 -8.959 -38.268 1.00 93.81 198 GLN A O 1
ATOM 1471 N N . LEU A 1 199 ? 11.766 -7.319 -37.412 1.00 95.44 199 LEU A N 1
ATOM 1472 C CA . LEU A 1 199 ? 12.605 -7.161 -38.603 1.00 95.44 199 LEU A CA 1
ATOM 1473 C C . LEU A 1 199 ? 13.420 -8.428 -38.893 1.00 95.44 199 LEU A C 1
ATOM 1475 O O . LEU A 1 199 ? 13.450 -8.868 -40.042 1.00 95.44 199 LEU A O 1
ATOM 1479 N N . ASP A 1 200 ? 13.992 -9.054 -37.864 1.00 94.62 200 ASP A N 1
ATOM 1480 C CA . ASP A 1 200 ? 14.698 -10.333 -37.991 1.00 94.62 200 ASP A CA 1
ATOM 1481 C C . ASP A 1 200 ? 13.757 -11.446 -38.474 1.00 94.62 200 ASP A C 1
ATOM 1483 O O . ASP A 1 200 ? 14.112 -12.220 -39.365 1.00 94.62 200 ASP A O 1
ATOM 1487 N N . GLY A 1 201 ? 12.526 -11.501 -37.953 1.00 93.00 201 GLY A N 1
ATOM 1488 C CA . GLY A 1 201 ? 11.512 -12.458 -38.404 1.00 93.00 201 GLY A CA 1
ATOM 1489 C C . GLY A 1 201 ? 11.146 -12.296 -39.885 1.00 93.00 201 GLY A C 1
ATOM 1490 O O . GLY A 1 201 ? 11.032 -13.290 -40.610 1.00 93.00 201 GLY A O 1
ATOM 1491 N N . ILE A 1 202 ? 11.009 -11.054 -40.362 1.00 92.50 202 ILE A N 1
ATOM 1492 C CA . ILE A 1 202 ? 10.765 -10.761 -41.784 1.00 92.50 202 ILE A CA 1
ATOM 1493 C C . ILE A 1 202 ? 11.986 -11.150 -42.622 1.00 92.50 202 ILE A C 1
ATOM 1495 O O . ILE A 1 202 ? 11.827 -11.811 -43.647 1.00 92.50 202 ILE A O 1
ATOM 1499 N N . TYR A 1 203 ? 13.195 -10.793 -42.179 1.00 92.50 203 TYR A N 1
ATOM 1500 C CA . TYR A 1 203 ? 14.436 -11.126 -42.879 1.00 92.50 203 TYR A CA 1
ATOM 1501 C C . TYR A 1 203 ? 14.590 -12.640 -43.079 1.00 92.50 203 TYR A C 1
ATOM 1503 O O . TYR A 1 203 ? 14.842 -13.084 -44.199 1.00 92.50 203 TYR A O 1
ATOM 1511 N N . GLN A 1 204 ? 14.357 -13.432 -42.029 1.00 92.25 204 GLN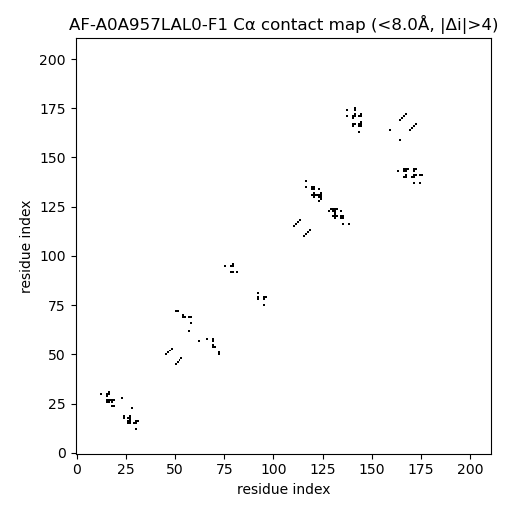 A N 1
ATOM 1512 C CA . GLN A 1 204 ? 14.406 -14.897 -42.099 1.00 92.25 204 GLN A CA 1
ATOM 1513 C C . GLN A 1 204 ? 13.304 -15.486 -42.993 1.00 92.25 204 GLN A C 1
ATOM 1515 O O . GLN A 1 204 ? 13.533 -16.454 -43.713 1.00 92.25 204 GLN A O 1
ATOM 1520 N N . SER A 1 205 ? 12.105 -14.897 -42.988 1.00 88.62 205 SER A N 1
ATOM 1521 C CA . SER A 1 205 ? 11.005 -15.356 -43.850 1.00 88.62 205 SER A CA 1
ATOM 1522 C C . SER A 1 205 ? 11.295 -15.097 -45.332 1.00 88.62 205 SER A C 1
ATOM 1524 O O . SER A 1 205 ? 10.980 -15.923 -46.184 1.00 88.62 205 SER A O 1
ATOM 1526 N N . VAL A 1 206 ? 11.915 -13.956 -45.645 1.00 89.12 206 VAL A N 1
ATOM 1527 C CA . VAL A 1 206 ? 12.303 -13.592 -47.014 1.00 89.12 206 VAL A CA 1
ATOM 1528 C C . VAL A 1 206 ? 13.486 -14.433 -4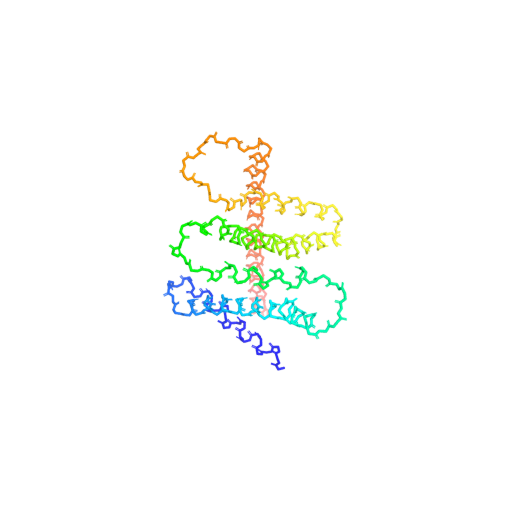7.496 1.00 89.12 206 VAL A C 1
ATOM 1530 O O . VAL A 1 206 ? 13.464 -14.898 -48.633 1.00 89.12 206 VAL A O 1
ATOM 1533 N N . SER A 1 207 ? 14.492 -14.684 -46.651 1.00 87.88 207 SER A N 1
ATOM 1534 C CA . SER A 1 207 ? 15.629 -15.541 -47.015 1.00 87.88 207 SER A CA 1
ATOM 1535 C C . SER A 1 207 ? 15.214 -17.000 -47.243 1.00 87.88 207 SER A C 1
ATOM 1537 O O . SER A 1 207 ? 15.734 -17.637 -48.155 1.00 87.88 207 SER A O 1
ATOM 1539 N N . ALA A 1 208 ? 14.237 -17.507 -46.484 1.00 86.06 208 ALA A N 1
ATOM 1540 C CA . ALA A 1 208 ? 13.664 -18.840 -46.673 1.00 86.06 208 ALA A CA 1
ATOM 1541 C C . ALA A 1 208 ? 12.795 -18.978 -47.939 1.00 86.06 208 ALA A C 1
ATOM 1543 O O . ALA A 1 208 ? 12.583 -20.090 -48.400 1.00 86.06 208 ALA A O 1
ATOM 1544 N N . LEU A 1 209 ? 12.279 -17.872 -48.488 1.00 78.50 209 LEU A N 1
ATOM 1545 C CA . LEU A 1 209 ? 11.550 -17.852 -49.766 1.00 78.50 209 LEU A CA 1
ATOM 1546 C C . LEU A 1 209 ? 12.477 -17.716 -50.985 1.00 78.50 209 LEU A C 1
ATOM 1548 O O . LEU A 1 209 ? 12.051 -17.994 -52.104 1.00 78.50 209 LEU A O 1
ATOM 1552 N N . LEU A 1 210 ? 13.705 -17.230 -50.779 1.00 80.25 210 LEU A N 1
ATOM 1553 C CA . LEU A 1 210 ? 14.701 -16.994 -51.830 1.00 80.25 210 LEU A CA 1
ATOM 1554 C C . LEU A 1 210 ? 15.662 -18.178 -52.053 1.00 80.25 210 LEU A C 1
ATOM 1556 O O . LEU A 1 210 ? 16.339 -18.188 -53.081 1.00 80.25 210 LEU A O 1
ATOM 1560 N N . ASN A 1 211 ? 15.718 -19.140 -51.126 1.00 63.75 211 ASN A N 1
ATOM 1561 C CA . ASN A 1 211 ? 16.432 -20.421 -51.253 1.00 63.75 211 ASN A CA 1
ATOM 1562 C C . ASN A 1 211 ? 15.451 -21.561 -51.535 1.00 63.75 211 ASN A C 1
ATOM 1564 O O . ASN A 1 211 ? 15.842 -22.484 -52.283 1.00 63.75 211 ASN A O 1
#

Sequence (211 aa):
MSETIGVIVGLFLTVCVYSYIFKDNVLYKFAIHLLVGVSAAYAAVVVVRSVIGPAIFNLAGKAPVNLAISLAPIFLGLFLLLPRHRSSLNKVRNSGVAILVGIGAAVALIGAIAGTLIPQTTSAGAINPIAAILSAFFTICTLLYFRFVIRPLGTENSEGSRIQQFLGNTIGRAVIMITFGVLFATTLNTSLTLLTAQLDGIYQSVSALLN

Mean predicted aligned error: 14.24 Å

Secondary structure (DSSP, 8-state):
-HHHHHHHHHHHHHHHHHGGGGSS-HHHHHHHHHHHHHHHHHHHHHHIIIIIHHHHHHHHS---S-HHHHHHHHHHHHHHTS-TT-GGGHHHHHHHHHHHHHHHHHHHHHHHIIIIIHHHHHHHHTT-HHHHHHHHHHHHHHHHHT------TT-TT----HHHHHIIIIIIHHHHHHHHHHHHHHHHHHHHHHHHHHHHHHHHHHHHHH-

Foldseek 3Di:
DVVVVVVVVVVLLVVLCVCVVVPDDPSVVVSVCVVVVVVVVVVVVCCCVVQVVVLVVPVVDDDPPDPPRSCVVVCLVVLCPDDPPDPVSVVVNVVSVVVVVVVVVVVVVVCCCVVPLVVQLVVLVVVPNVRSVVRNLLVVLLVLQPPPPPDPPPCPDDDDDPVSCCSRVPVNVVSVVVVVVVVVVVVVVVVVVVVVVVVVVVVVVVVVVVD

Radius of gyration: 26.86 Å; Cα contacts (8 Å, |Δi|>4): 85; chains: 1; bounding box: 51×56×87 Å

pLDDT: mean 75.85, std 14.4, range [41.53, 97.12]

Solvent-accessible surface area (backbone atoms only — not comparable to full-atom values): 11793 Å² total; per-residue (Å²): 114,70,65,61,53,51,52,55,53,48,52,54,50,51,53,24,54,59,38,52,83,79,47,100,40,71,54,27,55,49,46,49,53,50,54,53,48,52,52,52,49,50,51,50,50,48,45,44,60,72,48,48,48,53,32,53,51,55,73,75,39,101,59,96,75,52,70,70,69,50,44,45,63,56,51,54,55,57,55,70,68,57,74,91,83,52,80,84,54,47,66,63,44,49,50,56,51,50,50,52,52,49,50,51,52,50,52,52,52,50,47,45,39,64,70,42,53,48,55,51,25,53,59,31,32,74,79,34,66,67,44,14,55,51,49,44,50,53,52,52,31,38,53,55,44,63,58,84,64,82,70,69,91,84,66,93,78,73,84,63,59,71,66,58,53,49,47,14,63,52,49,16,50,49,51,51,52,50,50,54,50,50,53,50,50,52,52,50,51,50,52,51,51,53,50,51,55,51,52,52,52,51,52,53,53,52,54,65,72,76,107